Protein AF-0000000087523537 (afdb_homodimer)

Sequence (308 aa):
MRNILFALVVVATSAMPNTSQACDWTTGAREQHVFLSWDGKAVTDWVVASDSIKAVTLPNGFALGVKIEEPEPEKYVELSNKLQHVPETVKISLFDLSNGKPRPLTHTYGGTNSLQGYGAQGGADRVDELGTPGVLLTLLKPVCSQQGAVASARMRNILFALVVVATSAMPNTSQACDWTTGAREQHVFLSWDGKAVTDWVVASDSIKAVTLPNGFALGVKIEEPEPEKYVELSNKLQHVPETVKISLFDLSNGKPRPLTHTYGGTNSLQGYGAQGGADRVDELGTPGVLLTLLKPVCSQQGAVASAR

Structure (mmCIF, N/CA/C/O backbone):
data_AF-0000000087523537-model_v1
#
loop_
_entity.id
_entity.type
_entity.pdbx_description
1 polymer 'Uncharacterized protein'
#
loop_
_atom_site.group_PDB
_atom_site.id
_atom_site.type_symbol
_atom_site.label_atom_id
_atom_site.label_alt_id
_atom_site.label_comp_id
_atom_site.label_asym_id
_atom_site.label_entity_id
_atom_site.label_seq_id
_atom_site.pdbx_PDB_ins_code
_atom_site.Cartn_x
_atom_site.Cartn_y
_atom_site.Cartn_z
_atom_site.occupancy
_atom_site.B_iso_or_equiv
_atom_site.auth_seq_id
_atom_site.auth_comp_id
_atom_site.auth_asym_id
_atom_site.auth_atom_id
_atom_site.pdbx_PDB_model_num
ATOM 1 N N . MET A 1 1 ? -16.047 -9.781 58.125 1 28.03 1 MET A N 1
ATOM 2 C CA . MET A 1 1 ? -15.117 -10.242 57.094 1 28.03 1 MET A CA 1
ATOM 3 C C . MET A 1 1 ? -15.625 -9.883 55.719 1 28.03 1 MET A C 1
ATOM 5 O O . MET A 1 1 ? -16.594 -10.477 55.219 1 28.03 1 MET A O 1
ATOM 9 N N . ARG A 1 2 ? -15.633 -8.555 55.406 1 35.84 2 ARG A N 1
ATOM 10 C CA . ARG A 1 2 ? -16.094 -7.914 54.156 1 35.84 2 ARG A CA 1
ATOM 11 C C . ARG A 1 2 ? -15.312 -8.43 52.969 1 35.84 2 ARG A C 1
ATOM 13 O O . ARG A 1 2 ? -14.086 -8.352 52.906 1 35.84 2 ARG A O 1
ATOM 20 N N . ASN A 1 3 ? -15.867 -9.445 52.281 1 30.36 3 ASN A N 1
ATOM 21 C CA . ASN A 1 3 ? -15.375 -10.008 51.031 1 30.36 3 ASN A CA 1
ATOM 22 C C . ASN A 1 3 ? -15.195 -8.938 49.969 1 30.36 3 ASN A C 1
ATOM 24 O O . ASN A 1 3 ? -16.156 -8.281 49.562 1 30.36 3 ASN A O 1
ATOM 28 N N . ILE A 1 4 ? -14.086 -8.25 50.031 1 28.62 4 ILE A N 1
ATOM 29 C CA . ILE A 1 4 ? -13.703 -7.316 48.969 1 28.62 4 ILE A CA 1
ATOM 30 C C . ILE A 1 4 ? -13.531 -8.07 47.656 1 28.62 4 ILE A C 1
ATOM 32 O O . ILE A 1 4 ? -12.695 -8.977 47.562 1 28.62 4 ILE A O 1
ATOM 36 N N . LEU A 1 5 ? -14.625 -8.219 46.906 1 29.06 5 LEU A N 1
ATOM 37 C CA . LEU A 1 5 ? -14.617 -8.688 45.531 1 29.06 5 LEU A CA 1
ATOM 38 C C . LEU A 1 5 ? -13.664 -7.863 44.688 1 29.06 5 LEU A C 1
ATOM 40 O O . LEU A 1 5 ? -13.82 -6.648 44.562 1 29.06 5 LEU A O 1
ATOM 44 N N . PHE A 1 6 ? -12.406 -8.344 44.562 1 27.41 6 PHE A N 1
ATOM 45 C CA . PHE A 1 6 ? -11.438 -7.801 43.625 1 27.41 6 PHE A CA 1
ATOM 46 C C . PHE A 1 6 ? -11.898 -7.996 42.188 1 27.41 6 PHE A C 1
ATOM 48 O O . PHE A 1 6 ? -12.141 -9.125 41.75 1 27.41 6 PHE A O 1
ATOM 55 N N . ALA A 1 7 ? -12.711 -7.074 41.656 1 24.95 7 ALA A N 1
ATOM 56 C CA . ALA A 1 7 ? -13 -7.023 40.25 1 24.95 7 ALA A CA 1
ATOM 57 C C . ALA A 1 7 ? -11.711 -6.918 39.438 1 24.95 7 ALA A C 1
ATOM 59 O O . ALA A 1 7 ? -10.953 -5.957 39.562 1 24.95 7 ALA A O 1
ATOM 60 N N . LEU A 1 8 ? -11.156 -8.102 39.062 1 28.41 8 LEU A N 1
ATOM 61 C CA . LEU A 1 8 ? -10.078 -8.203 38.062 1 28.41 8 LEU A CA 1
ATOM 62 C C . LEU A 1 8 ? -10.477 -7.531 36.75 1 28.41 8 LEU A C 1
ATOM 64 O O . LEU A 1 8 ? -11.391 -7.992 36.062 1 28.41 8 LEU A O 1
ATOM 68 N N . VAL A 1 9 ? -10.398 -6.242 36.719 1 25.61 9 VAL A N 1
ATOM 69 C CA . VAL A 1 9 ? -10.492 -5.539 35.438 1 25.61 9 VAL A CA 1
ATOM 70 C C . VAL A 1 9 ? -9.461 -6.105 34.469 1 25.61 9 VAL A C 1
ATOM 72 O O . VAL A 1 9 ? -8.258 -6.02 34.688 1 25.61 9 VAL A O 1
ATOM 75 N N . VAL A 1 10 ? -9.828 -7.215 33.75 1 26.5 10 VAL A N 1
ATOM 76 C CA . VAL A 1 10 ? -9.078 -7.711 32.625 1 26.5 10 VAL A CA 1
ATOM 77 C C . VAL A 1 10 ? -8.883 -6.582 31.594 1 26.5 10 VAL A C 1
ATOM 79 O O . VAL A 1 10 ? -9.852 -6.031 31.078 1 26.5 10 VAL A O 1
ATOM 82 N N . VAL A 1 11 ? -7.859 -5.758 31.766 1 26.84 11 VAL A N 1
ATOM 83 C CA . VAL A 1 11 ? -7.348 -4.852 30.75 1 26.84 11 VAL A CA 1
ATOM 84 C C . VAL A 1 11 ? -7.137 -5.613 29.438 1 26.84 11 VAL A C 1
ATOM 86 O O . VAL A 1 11 ? -6.293 -6.508 29.375 1 26.84 11 VAL A O 1
ATOM 89 N N . ALA A 1 12 ? -8.266 -5.867 28.703 1 24.92 12 ALA A N 1
ATOM 90 C CA . ALA A 1 12 ? -8.164 -6.312 27.312 1 24.92 12 ALA A CA 1
ATOM 91 C C . ALA A 1 12 ? -7.105 -5.52 26.562 1 24.92 12 ALA A C 1
ATOM 93 O O . ALA A 1 12 ? -7.227 -4.301 26.406 1 24.92 12 ALA A O 1
ATOM 94 N N . THR A 1 13 ? -5.836 -5.844 26.641 1 27.88 13 THR A N 1
ATOM 95 C CA . THR A 1 13 ? -4.77 -5.43 25.734 1 27.88 13 THR A CA 1
ATOM 96 C C . THR A 1 13 ? -5.23 -5.523 24.281 1 27.88 13 THR A C 1
ATOM 98 O O . THR A 1 13 ? -5.426 -6.621 23.75 1 27.88 13 THR A O 1
ATOM 101 N N . SER A 1 14 ? -6.281 -4.797 23.891 1 26.53 14 SER A N 1
ATOM 102 C CA . SER A 1 14 ? -6.539 -4.703 22.453 1 26.53 14 SER A CA 1
ATOM 103 C C . SER A 1 14 ? -5.234 -4.664 21.672 1 26.53 14 SER A C 1
ATOM 105 O O . SER A 1 14 ? -4.391 -3.799 21.891 1 26.53 14 SER A O 1
ATOM 107 N N . ALA A 1 15 ? -4.758 -5.816 21.297 1 26.23 15 ALA A N 1
ATOM 108 C CA . ALA A 1 15 ? -3.727 -5.992 20.281 1 26.23 15 ALA A CA 1
ATOM 109 C C . ALA A 1 15 ? -3.85 -4.938 19.172 1 26.23 15 ALA A C 1
ATOM 111 O O . ALA A 1 15 ? -4.84 -4.906 18.453 1 26.23 15 ALA A O 1
ATOM 112 N N . MET A 1 16 ? -3.578 -3.703 19.484 1 28.77 16 MET A N 1
ATOM 113 C CA . MET A 1 16 ? -3.344 -2.773 18.391 1 28.77 16 MET A CA 1
ATOM 114 C C . MET A 1 16 ? -2.801 -3.506 17.172 1 28.77 16 MET A C 1
ATOM 116 O O . MET A 1 16 ? -1.914 -4.352 17.281 1 28.77 16 MET A O 1
ATOM 120 N N . PRO A 1 17 ? -3.621 -3.783 16.203 1 31.8 17 PRO A N 1
ATOM 121 C CA . PRO A 1 17 ? -2.959 -4.348 15.016 1 31.8 17 PRO A CA 1
ATOM 122 C C . PRO A 1 17 ? -1.519 -3.865 14.859 1 31.8 17 PRO A C 1
ATOM 124 O O . PRO A 1 17 ? -1.189 -2.752 15.273 1 31.8 17 PRO A O 1
ATOM 127 N N . ASN A 1 18 ? -0.561 -4.703 15.023 1 31.22 18 ASN A N 1
ATOM 128 C CA . ASN A 1 18 ? 0.84 -4.48 14.68 1 31.22 18 ASN A CA 1
ATOM 129 C C . ASN A 1 18 ? 0.986 -3.467 13.555 1 31.22 18 ASN A C 1
ATOM 131 O O . ASN A 1 18 ? 0.48 -3.682 12.445 1 31.22 18 ASN A O 1
ATOM 135 N N . THR A 1 19 ? 1.112 -2.178 13.781 1 33.66 19 THR A N 1
ATOM 136 C CA . THR A 1 19 ? 1.57 -0.992 13.07 1 33.66 19 THR A CA 1
ATOM 137 C C . THR A 1 19 ? 2.395 -1.383 11.844 1 33.66 19 THR A C 1
ATOM 139 O O . THR A 1 19 ? 2.867 -2.518 11.742 1 33.66 19 THR A O 1
ATOM 142 N N . SER A 1 20 ? 2.768 -0.348 11.008 1 38.22 20 SER A N 1
ATOM 143 C CA . SER A 1 20 ? 3.506 -0.007 9.797 1 38.22 20 SER A CA 1
ATOM 144 C C . SER A 1 20 ? 4.867 -0.693 9.766 1 38.22 20 SER A C 1
ATOM 146 O O . SER A 1 20 ? 5.707 -0.453 10.641 1 38.22 20 SER A O 1
ATOM 148 N N . GLN A 1 21 ? 4.801 -2.025 9.469 1 46 21 GLN A N 1
ATOM 149 C CA . GLN A 1 21 ? 5.879 -3.008 9.445 1 46 21 GLN A CA 1
ATOM 150 C C . GLN A 1 21 ? 7.09 -2.477 8.688 1 46 21 GLN A C 1
ATOM 152 O O . GLN A 1 21 ? 7.012 -2.225 7.484 1 46 21 GLN A O 1
ATOM 157 N N . ALA A 1 22 ? 7.895 -1.637 9.383 1 52.41 22 ALA A N 1
ATOM 158 C CA . ALA A 1 22 ? 9.273 -1.257 9.086 1 52.41 22 ALA A CA 1
ATOM 159 C C . ALA A 1 22 ? 10.133 -2.486 8.812 1 52.41 22 ALA A C 1
ATOM 161 O O . ALA A 1 22 ? 9.703 -3.617 9.055 1 52.41 22 ALA A O 1
ATOM 162 N N . CYS A 1 23 ? 11.109 -2.398 8.016 1 69.5 23 CYS A N 1
ATOM 163 C CA . CYS A 1 23 ? 12.195 -3.373 7.949 1 69.5 23 CYS A CA 1
ATOM 164 C C . CYS A 1 23 ? 12.531 -3.912 9.328 1 69.5 23 CYS A C 1
ATOM 166 O O . CYS A 1 23 ? 12.094 -3.361 10.344 1 69.5 23 CYS A O 1
ATOM 168 N N . ASP A 1 24 ? 13.039 -5.121 9.336 1 74 24 ASP A N 1
ATOM 169 C CA . ASP A 1 24 ? 13.508 -5.641 10.617 1 74 24 ASP A CA 1
ATOM 170 C C . ASP A 1 24 ? 14.477 -4.668 11.281 1 74 24 ASP A C 1
ATOM 172 O O . ASP A 1 24 ? 15.562 -4.41 10.758 1 74 24 ASP A O 1
ATOM 176 N N . TRP A 1 25 ? 14.062 -4.207 12.383 1 73.75 25 TRP A N 1
ATOM 177 C CA . TRP A 1 25 ? 14.805 -3.133 13.031 1 73.75 25 TRP A CA 1
ATOM 178 C C . TRP A 1 25 ? 16.109 -3.646 13.609 1 73.75 25 TRP A C 1
ATOM 180 O O . TRP A 1 25 ? 17.016 -2.859 13.93 1 73.75 25 TRP A O 1
ATOM 190 N N . THR A 1 26 ? 16.219 -4.961 13.852 1 77.88 26 THR A N 1
ATOM 191 C CA . THR A 1 26 ? 17.406 -5.559 14.445 1 77.88 26 THR A CA 1
ATOM 192 C C . THR A 1 26 ? 18.406 -5.957 13.359 1 77.88 26 THR A C 1
ATOM 194 O O . THR A 1 26 ? 19.609 -5.711 13.5 1 77.88 26 THR A O 1
ATOM 197 N N . THR A 1 27 ? 17.953 -6.488 12.242 1 78.88 27 THR A N 1
ATOM 198 C CA . THR A 1 27 ? 18.875 -7.051 11.258 1 78.88 27 THR A CA 1
ATOM 199 C C . THR A 1 27 ? 18.969 -6.141 10.039 1 78.88 27 THR A C 1
ATOM 201 O O . THR A 1 27 ? 19.922 -6.246 9.25 1 78.88 27 THR A O 1
ATOM 204 N N . GLY A 1 28 ? 17.984 -5.32 9.867 1 78.25 28 GLY A N 1
ATOM 205 C CA . GLY A 1 28 ? 17.938 -4.477 8.688 1 78.25 28 GLY A CA 1
ATOM 206 C C . GLY A 1 28 ? 17.359 -5.184 7.469 1 78.25 28 GLY A C 1
ATOM 207 O O . GLY A 1 28 ? 17.234 -4.586 6.398 1 78.25 28 GLY A O 1
ATOM 208 N N . ALA A 1 29 ? 17.031 -6.469 7.684 1 81.94 29 ALA A N 1
ATOM 209 C CA . ALA A 1 29 ? 16.516 -7.234 6.555 1 81.94 29 ALA A CA 1
ATOM 210 C C . ALA A 1 29 ? 15.18 -6.664 6.078 1 81.94 29 ALA A C 1
ATOM 212 O O . ALA A 1 29 ? 14.344 -6.273 6.895 1 81.94 29 ALA A O 1
ATOM 213 N N . ARG A 1 30 ? 15.148 -6.562 4.727 1 86.69 30 ARG A N 1
ATOM 214 C CA . ARG A 1 30 ? 13.883 -6.121 4.145 1 86.69 30 ARG A CA 1
ATOM 215 C C . ARG A 1 30 ? 12.961 -7.305 3.887 1 86.69 30 ARG A C 1
ATOM 217 O O . ARG A 1 30 ? 13.328 -8.25 3.195 1 86.69 30 ARG A O 1
ATOM 224 N N . GLU A 1 31 ? 11.773 -7.27 4.5 1 86.88 31 GLU A N 1
ATOM 225 C CA . GLU A 1 31 ? 10.812 -8.352 4.328 1 86.88 31 GLU A CA 1
ATOM 226 C C . GLU A 1 31 ? 9.594 -7.879 3.529 1 86.88 31 GLU A C 1
ATOM 228 O O . GLU A 1 31 ? 9.156 -6.738 3.68 1 86.88 31 GLU A O 1
ATOM 233 N N . GLN A 1 32 ? 9.125 -8.852 2.748 1 92.06 32 GLN A N 1
ATOM 234 C CA . GLN A 1 32 ? 7.926 -8.547 1.974 1 92.06 32 GLN A CA 1
ATOM 235 C C . GLN A 1 32 ? 6.664 -8.758 2.805 1 92.06 32 GLN A C 1
ATOM 237 O O . GLN A 1 32 ? 6.371 -9.883 3.221 1 92.06 32 GLN A O 1
ATOM 242 N N . HIS A 1 33 ? 5.941 -7.723 3.033 1 94 33 HIS A N 1
ATOM 243 C CA . HIS A 1 33 ? 4.656 -7.801 3.715 1 94 33 HIS A CA 1
ATOM 244 C C . HIS A 1 33 ? 3.502 -7.668 2.729 1 94 33 HIS A C 1
ATOM 246 O O . HIS A 1 33 ? 3.541 -6.82 1.832 1 94 33 HIS A O 1
ATOM 252 N N . VAL A 1 34 ? 2.518 -8.523 2.926 1 96.38 34 VAL A N 1
ATOM 253 C CA . VAL A 1 34 ? 1.355 -8.5 2.043 1 96.38 34 VAL A CA 1
ATOM 254 C C . VAL A 1 34 ? 0.086 -8.297 2.867 1 96.38 34 VAL A C 1
ATOM 256 O O . VAL A 1 34 ? -0.125 -8.984 3.873 1 96.38 34 VAL A O 1
ATOM 259 N N . PHE A 1 35 ? -0.708 -7.316 2.477 1 96.19 35 PHE A N 1
ATOM 260 C CA . PHE A 1 35 ? -2.041 -7.102 3.029 1 96.19 35 PHE A CA 1
ATOM 261 C C . PHE A 1 35 ? -3.113 -7.414 1.993 1 96.19 35 PHE A C 1
ATOM 263 O O . PHE A 1 35 ? -3.082 -6.887 0.88 1 96.19 35 PHE A O 1
ATOM 270 N N . LEU A 1 36 ? -3.982 -8.305 2.332 1 97.75 36 LEU A N 1
ATOM 271 C CA . LEU A 1 36 ? -5.078 -8.656 1.436 1 97.75 36 LEU A CA 1
ATOM 272 C C . LEU A 1 36 ? -6.398 -8.078 1.937 1 97.75 36 LEU A C 1
ATOM 274 O O . LEU A 1 36 ? -6.758 -8.258 3.102 1 97.75 36 LEU A O 1
ATOM 278 N N . SER A 1 37 ? -7.066 -7.387 1.005 1 96.38 37 SER A N 1
ATOM 279 C CA . SER A 1 37 ? -8.383 -6.84 1.33 1 96.38 37 SER A CA 1
ATOM 280 C C . SER A 1 37 ? -9.43 -7.285 0.319 1 96.38 37 SER A C 1
ATOM 282 O O . SER A 1 37 ? -9.094 -7.672 -0.803 1 96.38 37 SER A O 1
ATOM 284 N N . TRP A 1 38 ? -10.609 -7.316 0.729 1 94 38 TRP A N 1
ATOM 285 C CA . TRP A 1 38 ? -11.805 -7.617 -0.056 1 94 38 TRP A CA 1
ATOM 286 C C . TRP A 1 38 ? -12.867 -6.543 0.147 1 94 38 TRP A C 1
ATOM 288 O O . TRP A 1 38 ? -13.328 -6.324 1.27 1 94 38 TRP A O 1
ATOM 298 N N . ASP A 1 39 ? -13.219 -5.902 -0.93 1 89.69 39 ASP A N 1
ATOM 299 C CA . ASP A 1 39 ? -14.203 -4.828 -0.883 1 89.69 39 ASP A CA 1
ATOM 300 C C . ASP A 1 39 ? -13.797 -3.756 0.127 1 89.69 39 ASP A C 1
ATOM 302 O O . ASP A 1 39 ? -14.617 -3.324 0.942 1 89.69 39 ASP A O 1
ATOM 306 N N . GLY A 1 40 ? -12.516 -3.502 0.063 1 87.06 40 GLY A N 1
ATOM 307 C CA . GLY A 1 40 ? -12 -2.414 0.88 1 87.06 40 GLY A CA 1
ATOM 308 C C . GLY A 1 40 ? -11.781 -2.809 2.328 1 87.06 40 GLY A C 1
ATOM 309 O O . GLY A 1 40 ? -11.273 -2.014 3.123 1 87.06 40 GLY A O 1
ATOM 310 N N . LYS A 1 41 ? -12.141 -3.941 2.709 1 90.62 41 LYS A N 1
ATOM 311 C CA . LYS A 1 41 ? -11.961 -4.402 4.082 1 90.62 41 LYS A CA 1
ATOM 312 C C . LYS A 1 41 ? -10.797 -5.379 4.191 1 90.62 41 LYS A C 1
ATOM 314 O O . LYS A 1 41 ? -10.617 -6.238 3.326 1 90.62 41 LYS A O 1
ATOM 319 N N . ALA A 1 42 ? -10.102 -5.23 5.273 1 92.94 42 ALA A N 1
ATOM 320 C CA . ALA A 1 42 ? -8.953 -6.109 5.504 1 92.94 42 ALA A CA 1
ATOM 321 C C . ALA A 1 42 ? -9.406 -7.547 5.73 1 92.94 42 ALA A C 1
ATOM 323 O O . ALA A 1 42 ? -10.336 -7.797 6.496 1 92.94 42 ALA A O 1
ATOM 324 N N . VAL A 1 43 ? -8.719 -8.445 5.086 1 96.75 43 VAL A N 1
ATOM 325 C CA . VAL A 1 43 ? -8.992 -9.867 5.266 1 96.75 43 VAL A CA 1
ATOM 326 C C . VAL A 1 43 ? -7.871 -10.508 6.078 1 96.75 43 VAL A C 1
ATOM 328 O O . VAL A 1 43 ? -8.133 -11.164 7.09 1 96.75 43 VAL A O 1
ATOM 331 N N . THR A 1 44 ? -6.648 -10.359 5.664 1 96.94 44 THR A N 1
ATOM 332 C CA . THR A 1 44 ? -5.488 -10.906 6.359 1 96.94 44 THR A CA 1
ATOM 333 C C . THR A 1 44 ? -4.211 -10.211 5.898 1 96.94 44 THR A C 1
ATOM 335 O O . THR A 1 44 ? -4.238 -9.391 4.973 1 96.94 44 THR A O 1
ATOM 338 N N . ASP A 1 45 ? -3.168 -10.391 6.574 1 95.31 45 ASP A N 1
ATOM 339 C CA . ASP A 1 45 ? -1.833 -9.969 6.164 1 95.31 45 ASP A CA 1
ATOM 340 C C . ASP A 1 45 ? -0.778 -10.992 6.582 1 95.31 45 ASP A C 1
ATOM 342 O O . ASP A 1 45 ? -1.024 -11.82 7.457 1 95.31 45 ASP A O 1
ATOM 346 N N . TRP A 1 46 ? 0.337 -10.977 5.906 1 93.69 46 TRP A N 1
ATOM 347 C CA . TRP A 1 46 ? 1.421 -11.883 6.258 1 93.69 46 TRP A CA 1
ATOM 348 C C . TRP A 1 46 ? 2.756 -11.375 5.719 1 93.69 46 TRP A C 1
ATOM 350 O O . TRP A 1 46 ? 2.789 -10.531 4.82 1 93.69 46 TRP A O 1
ATOM 360 N N . VAL A 1 47 ? 3.799 -11.805 6.363 1 92.19 47 VAL A N 1
ATOM 361 C CA . VAL A 1 47 ? 5.148 -11.641 5.84 1 92.19 47 VAL A CA 1
ATOM 362 C C . VAL A 1 47 ? 5.531 -12.852 4.996 1 92.19 47 VAL A C 1
ATOM 364 O O . VAL A 1 47 ? 5.387 -14 5.441 1 92.19 47 VAL A O 1
ATOM 367 N N . VAL A 1 48 ? 5.953 -12.547 3.811 1 93.19 48 VAL A N 1
ATOM 368 C CA . VAL A 1 48 ? 6.332 -13.633 2.914 1 93.19 48 VAL A CA 1
ATOM 369 C C . VAL A 1 48 ? 7.613 -14.297 3.414 1 93.19 48 VAL A C 1
ATOM 371 O O . VAL A 1 48 ? 8.688 -13.688 3.391 1 93.19 48 VAL A O 1
ATOM 374 N N . ALA A 1 49 ? 7.496 -15.445 3.869 1 83.12 49 ALA A N 1
ATOM 375 C CA . ALA A 1 49 ? 8.641 -16.141 4.465 1 83.12 49 ALA A CA 1
ATOM 376 C C . ALA A 1 49 ? 9.195 -17.188 3.514 1 83.12 49 ALA A C 1
ATOM 378 O O . ALA A 1 49 ? 10.352 -17.594 3.645 1 83.12 49 ALA A O 1
ATOM 379 N N . SER A 1 50 ? 8.484 -17.672 2.695 1 81.56 50 SER A N 1
ATOM 380 C CA . SER A 1 50 ? 8.859 -18.719 1.76 1 81.56 50 SER A CA 1
ATOM 381 C C . SER A 1 50 ? 8.07 -18.609 0.458 1 81.56 50 SER A C 1
ATOM 383 O O . SER A 1 50 ? 7.258 -17.703 0.297 1 81.56 50 SER A O 1
ATOM 385 N N . ASP A 1 51 ? 8.453 -19.453 -0.399 1 85.44 51 ASP A N 1
ATOM 386 C CA . ASP A 1 51 ? 7.734 -19.516 -1.67 1 85.44 51 ASP A CA 1
ATOM 387 C C . ASP A 1 51 ? 6.496 -20.406 -1.562 1 85.44 51 ASP A C 1
ATOM 389 O O . ASP A 1 51 ? 6.027 -20.953 -2.562 1 85.44 51 ASP A O 1
ATOM 393 N N . SER A 1 52 ? 5.98 -20.531 -0.345 1 91.06 52 SER A N 1
ATOM 394 C CA . SER A 1 52 ? 4.789 -21.359 -0.169 1 91.06 52 SER A CA 1
ATOM 395 C C . SER A 1 52 ? 3.518 -20.562 -0.444 1 91.06 52 SER A C 1
ATOM 397 O O . SER A 1 52 ? 3.523 -19.328 -0.372 1 91.06 52 SER A O 1
ATOM 399 N N . ILE A 1 53 ? 2.506 -21.328 -0.755 1 96.06 53 ILE A N 1
ATOM 400 C CA . ILE A 1 53 ? 1.206 -20.734 -1.033 1 96.06 53 ILE A CA 1
ATOM 401 C C . ILE A 1 53 ? 0.53 -20.328 0.277 1 96.06 53 ILE A C 1
ATOM 403 O O . ILE A 1 53 ? 0.386 -21.156 1.184 1 96.06 53 ILE A O 1
ATOM 407 N N . LYS A 1 54 ? 0.18 -19.078 0.44 1 97.62 54 LYS A N 1
ATOM 408 C CA . LYS A 1 54 ? -0.679 -18.609 1.524 1 97.62 54 LYS A CA 1
ATOM 409 C C . LYS A 1 54 ? -2.148 -18.906 1.225 1 97.62 54 LYS A C 1
ATOM 411 O O . LYS A 1 54 ? -2.695 -18.391 0.241 1 97.62 54 LYS A O 1
ATOM 416 N N . ALA A 1 55 ? -2.742 -19.688 2.014 1 97.25 55 ALA A N 1
ATOM 417 C CA . ALA A 1 55 ? -4.164 -19.969 1.86 1 97.25 55 ALA A CA 1
ATOM 418 C C . ALA A 1 55 ? -5.02 -18.938 2.59 1 97.25 55 ALA A C 1
ATOM 420 O O . ALA A 1 55 ? -4.766 -18.625 3.758 1 97.25 55 ALA A O 1
ATOM 421 N N . VAL A 1 56 ? -6.004 -18.422 1.854 1 97.31 56 VAL A N 1
ATOM 422 C CA . VAL A 1 56 ? -6.922 -17.438 2.424 1 97.31 56 VAL A CA 1
ATOM 423 C C . VAL A 1 56 ? -8.359 -17.797 2.045 1 97.31 56 VAL A C 1
ATOM 425 O O . VAL A 1 56 ? -8.648 -18.078 0.88 1 97.31 56 VAL A O 1
ATOM 428 N N . THR A 1 57 ? -9.219 -17.797 2.971 1 96.69 57 THR A N 1
ATOM 429 C CA . THR A 1 57 ? -10.641 -17.891 2.66 1 96.69 57 THR A CA 1
ATOM 430 C C . THR A 1 57 ? -11.273 -16.5 2.588 1 96.69 57 THR A C 1
ATOM 432 O O . THR A 1 57 ? -11.266 -15.758 3.568 1 96.69 57 THR A O 1
ATOM 435 N N . LEU A 1 58 ? -11.797 -16.219 1.505 1 96.5 58 LEU A N 1
ATOM 436 C CA . LEU A 1 58 ? -12.414 -14.906 1.31 1 96.5 58 LEU A CA 1
ATOM 437 C C . LEU A 1 58 ? -13.797 -14.867 1.945 1 96.5 58 LEU A C 1
ATOM 439 O O . LEU A 1 58 ? -14.367 -15.906 2.285 1 96.5 58 LEU A O 1
ATOM 443 N N . PRO A 1 59 ? -14.289 -13.625 2.148 1 93.69 59 PRO A N 1
ATOM 444 C CA . PRO A 1 59 ? -15.602 -13.492 2.793 1 93.69 59 PRO A CA 1
ATOM 445 C C . PRO A 1 59 ? -16.719 -14.195 2.018 1 93.69 59 PRO A C 1
ATOM 447 O O . PRO A 1 59 ? -17.734 -14.57 2.6 1 93.69 59 PRO A O 1
ATOM 450 N N . ASN A 1 60 ? -16.578 -14.43 0.695 1 91.5 60 ASN A N 1
ATOM 451 C CA . ASN A 1 60 ? -17.594 -15.117 -0.097 1 91.5 60 ASN A CA 1
ATOM 452 C C . ASN A 1 60 ? -17.391 -16.625 -0.065 1 91.5 60 ASN A C 1
ATOM 454 O O . ASN A 1 60 ? -18.078 -17.359 -0.786 1 91.5 60 ASN A O 1
ATOM 458 N N . GLY A 1 61 ? -16.438 -17.094 0.707 1 93.44 61 GLY A N 1
ATOM 459 C CA . GLY A 1 61 ? -16.188 -18.516 0.891 1 93.44 61 GLY A CA 1
ATOM 460 C C . GLY A 1 61 ? -15.164 -19.062 -0.071 1 93.44 61 GLY A C 1
ATOM 461 O O . GLY A 1 61 ? -14.75 -20.219 0.052 1 93.44 61 GLY A O 1
ATOM 462 N N . PHE A 1 62 ? -14.758 -18.281 -0.988 1 95.75 62 PHE A N 1
ATOM 463 C CA . PHE A 1 62 ? -13.773 -18.734 -1.965 1 95.75 62 PHE A CA 1
ATOM 464 C C . PHE A 1 62 ? -12.422 -18.969 -1.3 1 95.75 62 PHE A C 1
ATOM 466 O O . PHE A 1 62 ? -11.93 -18.125 -0.554 1 95.75 62 PHE A O 1
ATOM 473 N N . ALA A 1 63 ? -11.844 -20.141 -1.545 1 97.5 63 ALA A N 1
ATOM 474 C CA . ALA A 1 63 ? -10.531 -20.484 -1.014 1 97.5 63 ALA A CA 1
ATOM 475 C C . ALA A 1 63 ? -9.422 -20.062 -1.968 1 97.5 63 ALA A C 1
ATOM 477 O O . ALA A 1 63 ? -9.148 -20.734 -2.963 1 97.5 63 ALA A O 1
ATOM 478 N N . LEU A 1 64 ? -8.734 -19.078 -1.618 1 97.88 64 LEU A N 1
ATOM 479 C CA . LEU A 1 64 ? -7.727 -18.453 -2.471 1 97.88 64 LEU A CA 1
ATOM 480 C C . LEU A 1 64 ? -6.32 -18.812 -1.995 1 97.88 64 LEU A C 1
ATOM 482 O O . LEU A 1 64 ? -6.047 -18.797 -0.794 1 97.88 64 LEU A O 1
ATOM 486 N N . GLY A 1 65 ? -5.531 -19.156 -2.963 1 98.25 65 GLY A N 1
ATOM 487 C CA . GLY A 1 65 ? -4.102 -19.25 -2.703 1 98.25 65 GLY A CA 1
ATOM 488 C C . GLY A 1 65 ? -3.312 -18.125 -3.336 1 98.25 65 GLY A C 1
ATOM 489 O O . GLY A 1 65 ? -3.564 -17.75 -4.48 1 98.25 65 GLY A O 1
ATOM 490 N N . VAL A 1 66 ? -2.408 -17.562 -2.605 1 98.31 66 VAL A N 1
ATOM 491 C CA . VAL A 1 66 ? -1.541 -16.5 -3.111 1 98.31 66 VAL A CA 1
ATOM 492 C C . VAL A 1 66 ? -0.079 -16.906 -2.92 1 98.31 66 VAL A C 1
ATOM 494 O O . VAL A 1 66 ? 0.332 -17.266 -1.815 1 98.31 66 VAL A O 1
ATOM 497 N N . LYS A 1 67 ? 0.639 -16.844 -3.934 1 98.12 67 LYS A N 1
ATOM 498 C CA . LYS A 1 67 ? 2.072 -17.109 -3.867 1 98.12 67 LYS A CA 1
ATOM 499 C C . LYS A 1 67 ? 2.877 -15.914 -4.359 1 98.12 67 LYS A C 1
ATOM 501 O O . LYS A 1 67 ? 2.615 -15.383 -5.441 1 98.12 67 LYS A O 1
ATOM 506 N N . ILE A 1 68 ? 3.758 -15.453 -3.539 1 96.81 68 ILE A N 1
ATOM 507 C CA . ILE A 1 68 ? 4.668 -14.367 -3.873 1 96.81 68 ILE A CA 1
ATOM 508 C C . ILE A 1 68 ? 6.102 -14.891 -3.949 1 96.81 68 ILE A C 1
ATOM 510 O O . ILE A 1 68 ? 6.598 -15.492 -2.99 1 96.81 68 ILE A O 1
ATOM 514 N N . GLU A 1 69 ? 6.766 -14.664 -5.09 1 95.44 69 GLU A N 1
ATOM 515 C CA . GLU A 1 69 ? 8.117 -15.18 -5.281 1 95.44 69 GLU A CA 1
ATOM 516 C C . GLU A 1 69 ? 8.984 -14.195 -6.051 1 95.44 69 GLU A C 1
ATOM 518 O O . GLU A 1 69 ? 8.469 -13.266 -6.676 1 95.44 69 GLU A O 1
ATOM 523 N N . GLU A 1 70 ? 10.234 -14.438 -5.914 1 91.38 70 GLU A N 1
ATOM 524 C CA . GLU A 1 70 ? 11.141 -13.727 -6.812 1 91.38 70 GLU A CA 1
ATOM 525 C C . GLU A 1 70 ? 10.914 -14.133 -8.266 1 91.38 70 GLU A C 1
ATOM 527 O O . GLU A 1 70 ? 10.734 -15.312 -8.562 1 91.38 70 GLU A O 1
ATOM 532 N N . PRO A 1 71 ? 10.93 -13.148 -9.141 1 92.12 71 PRO A N 1
ATOM 533 C CA . PRO A 1 71 ? 10.773 -13.516 -10.547 1 92.12 71 PRO A CA 1
ATOM 534 C C . PRO A 1 71 ? 11.906 -14.406 -11.062 1 92.12 71 PRO A C 1
ATOM 536 O O . PRO A 1 71 ? 13.016 -14.359 -10.523 1 92.12 71 PRO A O 1
ATOM 539 N N . GLU A 1 72 ? 11.609 -15.18 -12.055 1 92.38 72 GLU A N 1
ATOM 540 C CA . GLU A 1 72 ? 12.664 -15.93 -12.742 1 92.38 72 GLU A CA 1
ATOM 541 C C . GLU A 1 72 ? 13.703 -14.984 -13.344 1 92.38 72 GLU A C 1
ATOM 543 O O . GLU A 1 72 ? 13.375 -13.867 -13.742 1 92.38 72 GLU A O 1
ATOM 548 N N . PRO A 1 73 ? 14.891 -15.477 -13.438 1 89.25 73 PRO A N 1
ATOM 549 C CA . PRO A 1 73 ? 15.961 -14.633 -13.969 1 89.25 73 PRO A CA 1
ATOM 550 C C . PRO A 1 73 ? 15.633 -14.055 -15.344 1 89.25 73 PRO A C 1
ATOM 552 O O . PRO A 1 73 ? 16 -12.922 -15.648 1 89.25 73 PRO A O 1
ATOM 555 N N . GLU A 1 74 ? 14.961 -14.828 -16.172 1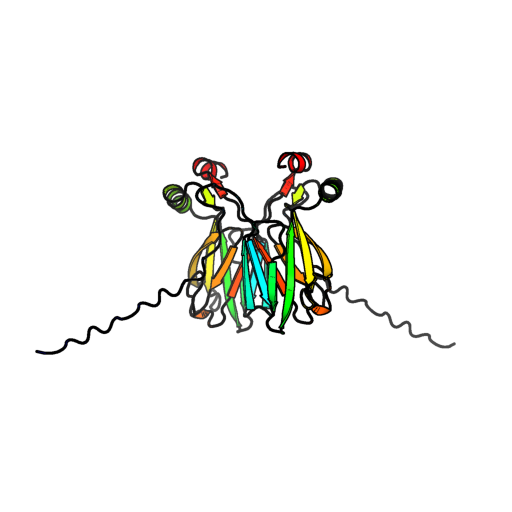 91.56 74 GLU A N 1
ATOM 556 C CA . GLU A 1 74 ? 14.609 -14.383 -17.516 1 91.56 74 GLU A CA 1
ATOM 557 C C . GLU A 1 74 ? 13.773 -13.109 -17.469 1 91.56 74 GLU A C 1
ATOM 559 O O . GLU A 1 74 ? 13.898 -12.25 -18.359 1 91.56 74 GLU A O 1
ATOM 564 N N . LYS A 1 75 ? 12.977 -12.961 -16.5 1 90.75 75 LYS A N 1
ATOM 565 C CA . LYS A 1 75 ? 12.133 -11.773 -16.375 1 90.75 75 LYS A CA 1
ATOM 566 C C . LYS A 1 75 ? 12.969 -10.531 -16.062 1 90.75 75 LYS A C 1
ATOM 568 O O . LYS A 1 75 ? 12.688 -9.445 -16.578 1 90.75 75 LYS A O 1
ATOM 573 N N . TYR A 1 76 ? 13.961 -10.719 -15.289 1 83.81 76 TYR A N 1
ATOM 574 C CA . TYR A 1 76 ? 14.828 -9.586 -14.984 1 83.81 76 TYR A CA 1
ATOM 575 C C . TYR A 1 76 ? 15.586 -9.133 -16.234 1 83.81 76 TYR A C 1
ATOM 577 O O . TYR A 1 76 ? 15.766 -7.934 -16.453 1 83.81 76 TYR A O 1
ATOM 585 N N . VAL A 1 77 ? 15.992 -10.102 -16.984 1 86.56 77 VAL A N 1
ATOM 586 C CA . VAL A 1 77 ? 16.688 -9.773 -18.234 1 86.56 77 VAL A CA 1
ATOM 587 C C . VAL A 1 77 ? 15.742 -9 -19.156 1 86.56 77 VAL A C 1
ATOM 589 O O . VAL A 1 77 ? 16.141 -7.98 -19.734 1 86.56 77 VAL A O 1
ATOM 592 N N . GLU A 1 78 ? 14.562 -9.492 -19.219 1 89.69 78 GLU A N 1
ATOM 593 C CA . GLU A 1 78 ? 13.562 -8.82 -20.031 1 89.69 78 GLU A CA 1
ATOM 594 C C . GLU A 1 78 ? 13.359 -7.375 -19.594 1 89.69 78 GLU A C 1
ATOM 596 O O . GLU A 1 78 ? 13.352 -6.457 -20.406 1 89.69 78 GLU A O 1
ATOM 601 N N . LEU A 1 79 ? 13.195 -7.191 -18.281 1 85.94 79 LEU A N 1
ATOM 602 C CA . LEU A 1 79 ? 12.969 -5.863 -17.734 1 85.94 79 LEU A CA 1
ATOM 603 C C . LEU A 1 79 ? 14.18 -4.969 -17.938 1 85.94 79 LEU A C 1
ATOM 605 O O . LEU A 1 79 ? 14.047 -3.785 -18.25 1 85.94 79 LEU A O 1
ATOM 609 N N . SER A 1 80 ? 15.289 -5.562 -17.734 1 83.62 80 SER A N 1
ATOM 610 C CA . SER A 1 80 ? 16.531 -4.801 -17.859 1 83.62 80 SER A CA 1
ATOM 611 C C . SER A 1 80 ? 16.75 -4.336 -19.297 1 83.62 80 SER A C 1
ATOM 613 O O . SER A 1 80 ? 17.359 -3.291 -19.531 1 83.62 80 SER A O 1
ATOM 615 N N . ASN A 1 81 ? 16.266 -5.066 -20.266 1 87.38 81 ASN A N 1
ATOM 616 C CA . ASN A 1 81 ? 16.375 -4.688 -21.656 1 87.38 81 ASN A CA 1
ATOM 617 C C . ASN A 1 81 ? 15.445 -3.535 -22.016 1 87.38 81 ASN A C 1
ATOM 619 O O . ASN A 1 81 ? 15.703 -2.779 -22.953 1 87.38 81 ASN A O 1
ATOM 623 N N . LYS A 1 82 ? 14.484 -3.365 -21.203 1 85.62 82 LYS A N 1
ATOM 624 C CA . LYS A 1 82 ? 13.453 -2.385 -21.516 1 85.62 82 LYS A CA 1
ATOM 625 C C . LYS A 1 82 ? 13.602 -1.13 -20.672 1 85.62 82 LYS A C 1
ATOM 627 O O . LYS A 1 82 ? 13.18 -0.044 -21.062 1 85.62 82 LYS A O 1
ATOM 632 N N . LEU A 1 83 ? 14.18 -1.362 -19.5 1 82.88 83 LEU A N 1
ATOM 633 C CA . LEU A 1 83 ? 14.211 -0.277 -18.531 1 82.88 83 LEU A CA 1
ATOM 634 C C . LEU A 1 83 ? 15.633 0.004 -18.062 1 82.88 83 LEU A C 1
ATOM 636 O O . LEU A 1 83 ? 16.391 -0.924 -17.766 1 82.88 83 LEU A O 1
ATOM 640 N N . GLN A 1 84 ? 16.016 1.22 -17.922 1 82.56 84 GLN A N 1
ATOM 641 C CA . GLN A 1 84 ? 17.312 1.594 -17.375 1 82.56 84 GLN A CA 1
ATOM 642 C C . GLN A 1 84 ? 17.391 1.291 -15.891 1 82.56 84 GLN A C 1
ATOM 644 O O . GLN A 1 84 ? 18.438 0.881 -15.383 1 82.56 84 GLN A O 1
ATOM 649 N N . HIS A 1 85 ? 16.328 1.532 -15.164 1 82.62 85 HIS A N 1
ATOM 650 C CA . HIS A 1 85 ? 16.188 1.188 -13.75 1 82.62 85 HIS A CA 1
ATOM 651 C C . HIS A 1 85 ? 15.016 0.228 -13.531 1 82.62 85 HIS A C 1
ATOM 653 O O . HIS A 1 85 ? 13.867 0.555 -13.852 1 82.62 85 HIS A O 1
ATOM 659 N N . VAL A 1 86 ? 15.398 -0.89 -13.031 1 81.75 86 VAL A N 1
ATOM 660 C CA . VAL A 1 86 ? 14.406 -1.943 -12.867 1 81.75 86 VAL A CA 1
ATOM 661 C C . VAL A 1 86 ? 13.828 -1.889 -11.453 1 81.75 86 VAL A C 1
ATOM 663 O O . VAL A 1 86 ? 14.57 -1.951 -10.469 1 81.75 86 VAL A O 1
ATOM 666 N N . PRO A 1 87 ? 12.547 -1.783 -11.414 1 83.44 87 PRO A N 1
ATOM 667 C CA . PRO A 1 87 ? 11.961 -1.84 -10.07 1 83.44 87 PRO A CA 1
ATOM 668 C C . PRO A 1 87 ? 12.125 -3.209 -9.414 1 83.44 87 PRO A C 1
ATOM 670 O O . PRO A 1 87 ? 12.117 -4.234 -10.102 1 83.44 87 PRO A O 1
ATOM 673 N N . GLU A 1 88 ? 12.383 -3.129 -8.055 1 87.81 88 GLU A N 1
ATOM 674 C CA . GLU A 1 88 ? 12.281 -4.395 -7.332 1 87.81 88 GLU A CA 1
ATOM 675 C C . GLU A 1 88 ? 10.914 -5.043 -7.547 1 87.81 88 GLU A C 1
ATOM 677 O O . GLU A 1 88 ? 9.883 -4.418 -7.312 1 87.81 88 GLU A O 1
ATOM 682 N N . THR A 1 89 ? 10.953 -6.289 -8.078 1 90.69 89 THR A N 1
ATOM 683 C CA . THR A 1 89 ? 9.742 -6.906 -8.594 1 90.69 89 THR A CA 1
ATOM 684 C C . THR A 1 89 ? 9.516 -8.273 -7.957 1 90.69 89 THR A C 1
ATOM 686 O O . THR A 1 89 ? 10.469 -8.961 -7.594 1 90.69 89 THR A O 1
ATOM 689 N N . VAL A 1 90 ? 8.219 -8.57 -7.836 1 93.56 90 VAL A N 1
ATOM 690 C CA . VAL A 1 90 ? 7.836 -9.914 -7.422 1 93.56 90 VAL A CA 1
ATOM 691 C C . VAL A 1 90 ? 6.902 -10.531 -8.461 1 93.56 90 VAL A C 1
ATOM 693 O O . VAL A 1 90 ? 6.258 -9.812 -9.227 1 93.56 90 VAL A O 1
ATOM 696 N N . LYS A 1 91 ? 6.938 -11.836 -8.492 1 95.88 91 LYS A N 1
ATOM 697 C CA . LYS A 1 91 ? 5.914 -12.602 -9.195 1 95.88 91 LYS A CA 1
ATOM 698 C C . LYS A 1 91 ? 4.762 -12.969 -8.258 1 95.88 91 LYS A C 1
ATOM 700 O O . LYS A 1 91 ? 4.984 -13.5 -7.168 1 95.88 91 LYS A O 1
ATOM 705 N N . ILE A 1 92 ? 3.557 -12.656 -8.625 1 97.56 92 ILE A N 1
ATOM 706 C CA . ILE A 1 92 ? 2.352 -12.922 -7.844 1 97.56 92 ILE A CA 1
ATOM 707 C C . ILE A 1 92 ? 1.494 -13.961 -8.562 1 97.56 92 ILE A C 1
ATOM 709 O O . ILE A 1 92 ? 1.06 -13.75 -9.695 1 97.56 92 ILE A O 1
ATOM 713 N N . SER A 1 93 ? 1.283 -15.07 -7.914 1 98.25 93 SER A N 1
ATOM 714 C CA . SER A 1 93 ? 0.442 -16.125 -8.477 1 98.25 93 SER A CA 1
ATOM 715 C C . SER A 1 93 ? -0.777 -16.375 -7.602 1 98.25 93 SER A C 1
ATOM 717 O O . SER A 1 93 ? -0.661 -16.469 -6.375 1 98.25 93 SER A O 1
ATOM 719 N N . LEU A 1 94 ? -1.904 -16.484 -8.25 1 98.5 94 LEU A N 1
ATOM 720 C CA . LEU A 1 94 ? -3.145 -16.797 -7.551 1 98.5 94 LEU A CA 1
ATOM 721 C C . LEU A 1 94 ? -3.613 -18.219 -7.891 1 98.5 94 LEU A C 1
ATOM 723 O O . LEU A 1 94 ? -3.488 -18.656 -9.031 1 98.5 94 LEU A O 1
ATOM 727 N N . PHE A 1 95 ? -4.145 -18.859 -6.887 1 98.44 95 PHE A N 1
ATOM 728 C CA . PHE A 1 95 ? -4.621 -20.219 -7.047 1 98.44 95 PHE A CA 1
ATOM 729 C C . PHE A 1 95 ? -6.02 -20.375 -6.461 1 98.44 95 PHE A C 1
ATOM 731 O O . PHE A 1 95 ? -6.379 -19.703 -5.5 1 98.44 95 PHE A O 1
ATOM 738 N N . ASP A 1 96 ? -6.816 -21.281 -7.047 1 98.19 96 ASP A N 1
ATOM 739 C CA . ASP A 1 96 ? -8.039 -21.828 -6.461 1 98.19 96 ASP A CA 1
ATOM 740 C C . ASP A 1 96 ? -7.742 -23.047 -5.602 1 98.19 96 ASP A C 1
ATOM 742 O O . ASP A 1 96 ? -7.23 -24.047 -6.098 1 98.19 96 ASP A O 1
ATOM 746 N N . LEU A 1 97 ? -8.055 -22.922 -4.363 1 97.44 97 LEU A N 1
ATOM 747 C CA . LEU A 1 97 ? -7.754 -24.016 -3.455 1 97.44 97 LEU A CA 1
ATOM 748 C C . LEU A 1 97 ? -9.023 -24.766 -3.076 1 97.44 97 LEU A C 1
ATOM 750 O O . LEU A 1 97 ? -9.031 -25.547 -2.117 1 97.44 97 LEU A O 1
ATOM 754 N N . SER A 1 98 ? -10.062 -24.562 -3.75 1 93.44 98 SER A N 1
ATOM 755 C CA . SER A 1 98 ? -11.375 -25.062 -3.357 1 93.44 98 SER A CA 1
ATOM 756 C C . SER A 1 98 ? -11.43 -26.594 -3.447 1 93.44 98 SER A C 1
ATOM 758 O O . SER A 1 98 ? -12.18 -27.234 -2.713 1 93.44 98 SER A O 1
ATOM 760 N N . ASN A 1 99 ? -10.648 -27.234 -4.258 1 89.75 99 ASN A N 1
ATOM 761 C CA . ASN A 1 99 ? -10.789 -28.672 -4.48 1 89.75 99 ASN A CA 1
ATOM 762 C C . ASN A 1 99 ? -9.547 -29.438 -4.039 1 89.75 99 ASN A C 1
ATOM 764 O O . ASN A 1 99 ? -9.227 -30.484 -4.59 1 89.75 99 ASN A O 1
ATOM 768 N N . GLY A 1 100 ? -8.773 -28.969 -3.033 1 84.06 100 GLY A N 1
ATOM 769 C CA . GLY A 1 100 ? -7.641 -29.672 -2.449 1 84.06 100 GLY A CA 1
ATOM 770 C C . GLY A 1 100 ? -6.344 -29.438 -3.201 1 84.06 100 GLY A C 1
ATOM 771 O O . GLY A 1 100 ? -5.312 -29.141 -2.592 1 84.06 100 GLY A O 1
ATOM 772 N N . LYS A 1 101 ? -6.379 -29.719 -4.551 1 90.94 101 LYS A N 1
ATOM 773 C CA . LYS A 1 101 ? -5.176 -29.391 -5.309 1 90.94 101 LYS A CA 1
ATOM 774 C C . LYS A 1 101 ? -5.207 -27.953 -5.809 1 90.94 101 LYS A C 1
ATOM 776 O O . LYS A 1 101 ? -6.215 -27.5 -6.367 1 90.94 101 LYS A O 1
ATOM 781 N N . PRO A 1 102 ? -4.121 -27.328 -5.684 1 95.94 102 PRO A N 1
ATOM 782 C CA . PRO A 1 102 ? -4.098 -25.938 -6.145 1 95.94 102 PRO A CA 1
ATOM 783 C C . PRO A 1 102 ? -4.238 -25.812 -7.66 1 95.94 102 PRO A C 1
ATOM 785 O O . PRO A 1 102 ? -3.428 -26.375 -8.406 1 95.94 102 PRO A O 1
ATOM 788 N N . ARG A 1 103 ? -5.254 -25.141 -8.156 1 97.62 103 ARG A N 1
ATOM 789 C CA . ARG A 1 103 ? -5.426 -24.812 -9.57 1 97.62 103 ARG A CA 1
ATOM 790 C C . ARG A 1 103 ? -4.977 -23.391 -9.875 1 97.62 103 ARG A C 1
ATOM 792 O O . ARG A 1 103 ? -5.527 -22.438 -9.336 1 97.62 103 ARG A O 1
ATOM 799 N N . PRO A 1 104 ? -4.023 -23.266 -10.773 1 97.69 104 PRO A N 1
ATOM 800 C CA . PRO A 1 104 ? -3.564 -21.906 -11.094 1 97.69 104 PRO A CA 1
ATOM 801 C C . PRO A 1 104 ? -4.648 -21.062 -11.75 1 97.69 104 PRO A C 1
ATOM 803 O O . PRO A 1 104 ? -5.352 -21.531 -12.648 1 97.69 104 PRO A O 1
ATOM 806 N N . LEU A 1 105 ? -4.801 -19.844 -11.266 1 98.12 105 LEU A N 1
ATOM 807 C CA . LEU A 1 105 ? -5.754 -18.906 -11.836 1 98.12 105 LEU A CA 1
ATOM 808 C C . LEU A 1 105 ? -5.043 -17.891 -12.727 1 98.12 105 LEU A C 1
ATOM 810 O O . LEU A 1 105 ? -5.488 -17.609 -13.844 1 98.12 105 LEU A O 1
ATOM 814 N N . THR A 1 106 ? -3.982 -17.266 -12.258 1 97.75 106 THR A N 1
ATOM 815 C CA . THR A 1 106 ? -3.201 -16.281 -13 1 97.75 106 THR A CA 1
ATOM 816 C C . THR A 1 106 ? -1.849 -16.062 -12.328 1 97.75 106 THR A C 1
ATOM 818 O O . THR A 1 106 ? -1.625 -16.5 -11.203 1 97.75 106 THR A O 1
ATOM 821 N N . HIS A 1 107 ? -0.928 -15.453 -13.039 1 97.62 107 HIS A N 1
ATOM 822 C CA . HIS A 1 107 ? 0.269 -14.859 -12.453 1 97.62 107 HIS A CA 1
ATOM 823 C C . HIS A 1 107 ? 0.602 -13.531 -13.117 1 97.62 107 HIS A C 1
ATOM 825 O O . HIS A 1 107 ? 0.358 -13.352 -14.312 1 97.62 107 HIS A O 1
ATOM 831 N N . THR A 1 108 ? 1.062 -12.617 -12.391 1 97.19 108 THR A N 1
ATOM 832 C CA . THR A 1 108 ? 1.508 -11.305 -12.844 1 97.19 108 THR A CA 1
ATOM 833 C C . THR A 1 108 ? 2.83 -10.93 -12.18 1 97.19 108 THR A C 1
ATOM 835 O O . THR A 1 108 ? 3.299 -11.625 -11.273 1 97.19 108 THR A O 1
ATOM 838 N N . TYR A 1 109 ? 3.412 -9.961 -12.719 1 94.06 109 TYR A N 1
ATOM 839 C CA . TYR A 1 109 ? 4.57 -9.336 -12.086 1 94.06 109 TYR A CA 1
ATOM 840 C C . TYR A 1 109 ? 4.227 -7.945 -11.578 1 94.06 109 TYR A C 1
ATOM 842 O O . TYR A 1 109 ? 3.512 -7.191 -12.242 1 94.06 109 TYR A O 1
ATOM 850 N N . GLY A 1 110 ? 4.641 -7.637 -10.344 1 92.81 110 GLY A N 1
ATOM 851 C CA . GLY A 1 110 ? 4.391 -6.34 -9.727 1 92.81 110 GLY A CA 1
ATOM 852 C C . GLY A 1 110 ? 5.523 -5.875 -8.836 1 92.81 110 GLY A C 1
ATOM 853 O O . GLY A 1 110 ? 6.371 -6.672 -8.43 1 92.81 110 GLY A O 1
ATOM 854 N N . GLY A 1 111 ? 5.559 -4.562 -8.562 1 91.06 111 GLY A N 1
ATOM 855 C CA . GLY A 1 111 ? 6.559 -4.039 -7.648 1 91.06 111 GLY A CA 1
ATOM 856 C C . GLY A 1 111 ? 6.395 -4.547 -6.23 1 91.06 111 GLY A C 1
ATOM 857 O O . GLY A 1 111 ? 5.281 -4.84 -5.793 1 91.06 111 GLY A O 1
ATOM 858 N N . THR A 1 112 ? 7.547 -4.598 -5.488 1 92.5 112 THR A N 1
ATOM 859 C CA . THR A 1 112 ? 7.512 -5.035 -4.098 1 92.5 112 THR A CA 1
ATOM 860 C C . THR A 1 112 ? 6.777 -4.02 -3.229 1 92.5 112 THR A C 1
ATOM 862 O O . THR A 1 112 ? 6.391 -4.324 -2.098 1 92.5 112 THR A O 1
ATOM 865 N N . ASN A 1 113 ? 6.648 -2.879 -3.676 1 92.25 113 ASN A N 1
ATOM 866 C CA . ASN A 1 113 ? 5.832 -1.817 -3.092 1 92.25 113 ASN A CA 1
ATOM 867 C C . ASN A 1 113 ? 4.781 -1.313 -4.074 1 92.25 113 ASN A C 1
ATOM 869 O O . ASN A 1 113 ? 5.016 -0.345 -4.801 1 92.25 113 ASN A O 1
ATOM 873 N N . SER A 1 114 ? 3.652 -1.933 -4.09 1 93.19 114 SER A N 1
ATOM 874 C CA . SER A 1 114 ? 2.629 -1.652 -5.094 1 93.19 114 SER A CA 1
ATOM 875 C C . SER A 1 114 ? 1.258 -2.135 -4.629 1 93.19 114 SER A C 1
ATOM 877 O O . SER A 1 114 ? 1.146 -2.824 -3.615 1 93.19 114 SER A O 1
ATOM 879 N N . LEU A 1 115 ? 0.248 -1.695 -5.316 1 94.62 115 LEU A N 1
ATOM 880 C CA . LEU A 1 115 ? -1.119 -2.191 -5.207 1 94.62 115 LEU A CA 1
ATOM 881 C C . LEU A 1 115 ? -1.463 -3.104 -6.379 1 94.62 115 LEU A C 1
ATOM 883 O O . LEU A 1 115 ? -1.257 -2.734 -7.539 1 94.62 115 LEU A O 1
ATOM 887 N N . GLN A 1 116 ? -1.954 -4.344 -6.051 1 95.81 116 GLN A N 1
ATOM 888 C CA . GLN A 1 116 ? -2.301 -5.32 -7.078 1 95.81 116 GLN A CA 1
ATOM 889 C C . GLN A 1 116 ? -3.732 -5.816 -6.902 1 95.81 116 GLN A C 1
ATOM 891 O O . GLN A 1 116 ? -4.023 -6.57 -5.973 1 95.81 116 GLN A O 1
ATOM 896 N N . GLY A 1 117 ? -4.602 -5.418 -7.848 1 96.25 117 GLY A N 1
ATOM 897 C CA . GLY A 1 117 ? -5.992 -5.84 -7.781 1 96.25 117 GLY A CA 1
ATOM 898 C C . GLY A 1 117 ? -6.32 -6.965 -8.742 1 96.25 117 GLY A C 1
ATOM 899 O O . GLY A 1 117 ? -5.816 -6.996 -9.867 1 96.25 117 GLY A O 1
ATOM 900 N N . TYR A 1 118 ? -7.102 -7.871 -8.281 1 96.88 118 TYR A N 1
ATOM 901 C CA . TYR A 1 118 ? -7.586 -8.969 -9.109 1 96.88 118 TYR A CA 1
ATOM 902 C C . TYR A 1 118 ? -9.086 -9.156 -8.938 1 96.88 118 TYR A C 1
ATOM 904 O O . TYR A 1 118 ? -9.609 -9.102 -7.82 1 96.88 118 TYR A O 1
ATOM 912 N N . GLY A 1 119 ? -9.797 -9.383 -9.977 1 96.44 119 GLY A N 1
ATOM 913 C CA . GLY A 1 119 ? -11.227 -9.641 -9.945 1 96.44 119 GLY A CA 1
ATOM 914 C C . GLY A 1 119 ? -11.836 -9.781 -11.328 1 96.44 119 GLY A C 1
ATOM 915 O O . GLY A 1 119 ? -11.125 -9.742 -12.336 1 96.44 119 GLY A O 1
ATOM 916 N N . ALA A 1 120 ? -13.133 -9.914 -11.344 1 95.56 120 ALA A N 1
ATOM 917 C CA . ALA A 1 120 ? -13.828 -10.141 -12.609 1 95.56 120 ALA A CA 1
ATOM 918 C C . ALA A 1 120 ? -13.75 -8.914 -13.508 1 95.56 120 ALA A C 1
ATOM 920 O O . ALA A 1 120 ? -13.828 -9.031 -14.734 1 95.56 120 ALA A O 1
ATOM 921 N N . GLN A 1 121 ? -13.508 -7.758 -12.883 1 92.81 121 GLN A N 1
ATOM 922 C CA . GLN A 1 121 ? -13.477 -6.52 -13.648 1 92.81 121 GLN A CA 1
ATOM 923 C C . GLN A 1 121 ? -12.047 -6.148 -14.031 1 92.81 121 GLN A C 1
ATOM 925 O O . GLN A 1 121 ? -11.82 -5.133 -14.695 1 92.81 121 GLN A O 1
ATOM 930 N N . GLY A 1 122 ? -11.141 -6.91 -13.555 1 92.44 122 GLY A N 1
ATOM 931 C CA . GLY A 1 122 ? -9.766 -6.637 -13.93 1 92.44 122 GLY A CA 1
ATOM 932 C C . GLY A 1 122 ? -8.945 -6.047 -12.797 1 92.44 122 GLY A C 1
ATOM 933 O O . GLY A 1 122 ? -9.219 -6.305 -11.625 1 92.44 122 GLY 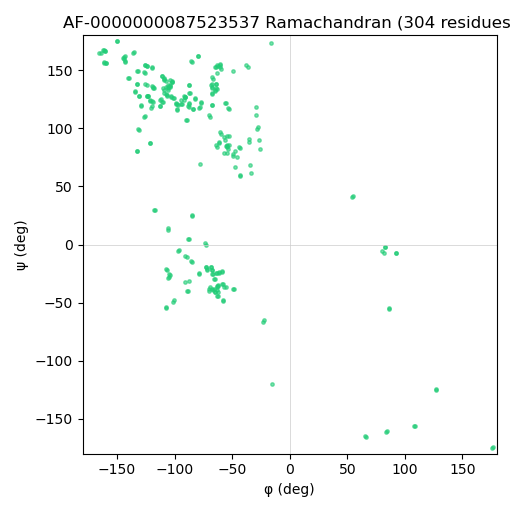A O 1
ATOM 934 N N . GLY A 1 123 ? -7.848 -5.32 -13.164 1 92.75 123 GLY A N 1
ATOM 935 C CA . GLY A 1 123 ? -6.781 -4.789 -12.328 1 92.75 123 GLY A CA 1
ATOM 936 C C . GLY A 1 123 ? -5.395 -5.176 -12.805 1 92.75 123 GLY A C 1
ATOM 937 O O . GLY A 1 123 ? -5.023 -4.879 -13.945 1 92.75 123 GLY A O 1
ATOM 938 N N . ALA A 1 124 ? -4.727 -5.758 -11.875 1 94.06 124 ALA A N 1
ATOM 939 C CA . ALA A 1 124 ? -3.479 -6.348 -12.352 1 94.06 124 ALA A CA 1
ATOM 940 C C . ALA A 1 124 ? -3.746 -7.453 -13.367 1 94.06 124 ALA A C 1
ATOM 942 O O . ALA A 1 124 ? -2.971 -7.641 -14.312 1 94.06 124 ALA A O 1
ATOM 943 N N . ASP A 1 125 ? -4.812 -8.172 -13.125 1 95.38 125 ASP A N 1
ATOM 944 C CA . ASP A 1 125 ? -5.34 -9.141 -14.078 1 95.38 125 ASP A CA 1
ATOM 945 C C . ASP A 1 125 ? -6.793 -9.484 -13.766 1 95.38 125 ASP A C 1
ATOM 947 O O . ASP A 1 125 ? -7.254 -9.297 -12.633 1 95.38 125 ASP A O 1
ATOM 951 N N . ARG A 1 126 ? -7.41 -9.938 -14.812 1 96.5 126 ARG A N 1
ATOM 952 C CA . ARG A 1 126 ? -8.789 -10.383 -14.633 1 96.5 126 ARG A CA 1
ATOM 953 C C . ARG A 1 126 ? -8.836 -11.812 -14.094 1 96.5 126 ARG A C 1
ATOM 955 O O . ARG A 1 126 ? -8.227 -12.719 -14.664 1 96.5 126 ARG A O 1
ATOM 962 N N . VAL A 1 127 ? -9.516 -12.055 -13.023 1 97.25 127 VAL A N 1
ATOM 963 C CA . VAL A 1 127 ? -9.758 -13.367 -12.43 1 97.25 127 VAL A CA 1
ATOM 964 C C . VAL A 1 127 ? -11.242 -13.516 -12.117 1 97.25 127 VAL A C 1
ATOM 966 O O . VAL A 1 127 ? -11.703 -13.078 -11.055 1 97.25 127 VAL A O 1
ATOM 969 N N . ASP A 1 128 ? -11.945 -14.164 -12.938 1 96 128 ASP A N 1
ATOM 970 C CA . ASP A 1 128 ? -13.398 -14.242 -12.875 1 96 128 ASP A CA 1
ATOM 971 C C . ASP A 1 128 ? -13.859 -14.914 -11.586 1 96 128 ASP A C 1
ATOM 973 O O . ASP A 1 128 ? -14.891 -14.547 -11.016 1 96 128 ASP A O 1
ATOM 977 N N . GLU A 1 129 ? -13.156 -15.875 -11.086 1 95 129 GLU A N 1
ATOM 978 C CA . GLU A 1 129 ? -13.516 -16.672 -9.914 1 95 129 GLU A CA 1
ATOM 979 C C . GLU A 1 129 ? -13.641 -15.797 -8.672 1 95 129 GLU A C 1
ATOM 981 O O . GLU A 1 129 ? -14.367 -16.141 -7.738 1 95 129 GLU A O 1
ATOM 986 N N . LEU A 1 130 ? -12.977 -14.68 -8.688 1 96 130 LEU A N 1
ATOM 987 C CA . LEU A 1 130 ? -12.969 -13.812 -7.516 1 96 130 LEU A CA 1
ATOM 988 C C . LEU A 1 130 ? -14.18 -12.891 -7.512 1 96 130 LEU A C 1
ATOM 990 O O . LEU A 1 130 ? -14.5 -12.281 -6.488 1 96 130 LEU A O 1
ATOM 994 N N . GLY A 1 131 ? -14.812 -12.812 -8.648 1 93.31 131 GLY A N 1
ATOM 995 C CA . GLY A 1 131 ? -15.992 -11.961 -8.742 1 93.31 131 GLY A CA 1
ATOM 996 C C . GLY A 1 131 ? -15.672 -10.484 -8.57 1 93.31 131 GLY A C 1
ATOM 997 O O . GLY A 1 131 ? -14.562 -10.047 -8.852 1 93.31 131 GLY A O 1
ATOM 998 N N . THR A 1 132 ? -16.719 -9.773 -8.352 1 90.19 132 THR A N 1
ATOM 999 C CA . THR A 1 132 ? -16.656 -8.367 -7.98 1 90.19 132 THR A CA 1
ATOM 1000 C C . THR A 1 132 ? -17.031 -8.172 -6.516 1 90.19 132 THR A C 1
ATOM 1002 O O . THR A 1 132 ? -18.062 -8.688 -6.055 1 90.19 132 THR A O 1
ATOM 1005 N N . PRO A 1 133 ? -16.203 -7.457 -5.746 1 88.81 133 PRO A N 1
ATOM 1006 C CA . PRO A 1 133 ? -15.203 -6.461 -6.133 1 88.81 133 PRO A CA 1
ATOM 1007 C C . PRO A 1 133 ? -13.828 -7.07 -6.367 1 88.81 133 PRO A C 1
ATOM 1009 O O . PRO A 1 133 ? -12.922 -6.391 -6.855 1 88.81 133 PRO A O 1
ATOM 1012 N N . GLY A 1 134 ? -13.625 -8.391 -5.996 1 94.31 134 GLY A N 1
ATOM 1013 C CA . GLY A 1 134 ? -12.312 -9.016 -6.078 1 94.31 134 GLY A CA 1
ATOM 1014 C C . GLY A 1 134 ? -11.445 -8.734 -4.867 1 94.31 134 GLY A C 1
ATOM 1015 O O . GLY A 1 134 ? -11.953 -8.484 -3.773 1 94.31 134 GLY A O 1
ATOM 1016 N N . VAL A 1 135 ? -10.125 -8.938 -5.074 1 96.94 135 VAL A N 1
ATOM 1017 C CA . VAL A 1 135 ? -9.203 -8.727 -3.969 1 96.94 135 VAL A CA 1
ATOM 1018 C C . VAL A 1 135 ? -8.195 -7.637 -4.34 1 96.94 135 VAL A C 1
ATOM 1020 O O . VAL A 1 135 ? -7.957 -7.379 -5.52 1 96.94 135 VAL A O 1
ATOM 1023 N N . LEU A 1 136 ? -7.727 -7 -3.398 1 96.88 136 LEU A N 1
ATOM 1024 C CA . LEU A 1 136 ? -6.602 -6.078 -3.525 1 96.88 136 LEU A CA 1
ATOM 1025 C C . LEU A 1 136 ? -5.438 -6.516 -2.646 1 96.88 136 LEU A C 1
ATOM 1027 O O . LEU A 1 136 ? -5.613 -6.762 -1.45 1 96.88 136 LEU A O 1
ATOM 1031 N N . LEU A 1 137 ? -4.301 -6.715 -3.213 1 97.38 137 LEU A N 1
ATOM 1032 C CA . LEU A 1 137 ? -3.061 -6.953 -2.488 1 97.38 137 LEU A CA 1
ATOM 1033 C C . LEU A 1 137 ? -2.25 -5.668 -2.357 1 97.38 137 LEU A C 1
ATOM 1035 O O . LEU A 1 137 ? -1.953 -5.012 -3.357 1 97.38 137 LEU A O 1
ATOM 1039 N N . THR A 1 138 ? -1.979 -5.273 -1.214 1 95.69 138 THR A N 1
ATOM 1040 C CA . THR A 1 138 ? -1.003 -4.219 -0.95 1 95.69 138 THR A CA 1
ATOM 1041 C C . THR A 1 138 ? 0.346 -4.82 -0.562 1 95.69 138 THR A C 1
ATOM 1043 O O . THR A 1 138 ? 0.46 -5.492 0.465 1 95.69 138 THR A O 1
ATOM 1046 N N . LEU A 1 139 ? 1.293 -4.57 -1.378 1 95.12 139 LEU A N 1
ATOM 1047 C CA . LEU A 1 139 ? 2.639 -5.09 -1.156 1 95.12 139 LEU A CA 1
ATOM 1048 C C . LEU A 1 139 ? 3.553 -4.008 -0.59 1 95.12 139 LEU A C 1
ATOM 1050 O O . LEU A 1 139 ? 3.672 -2.924 -1.167 1 95.12 139 LEU A O 1
ATOM 1054 N N . LEU A 1 140 ? 4.152 -4.344 0.5 1 93 140 LEU A N 1
ATOM 1055 C CA . LEU A 1 140 ? 5.062 -3.41 1.153 1 93 140 LEU A CA 1
ATOM 1056 C C . LEU A 1 140 ? 6.387 -4.094 1.493 1 93 140 LEU A C 1
ATOM 1058 O O . LEU A 1 140 ? 6.398 -5.145 2.135 1 93 140 LEU A O 1
ATOM 1062 N N . LYS A 1 141 ? 7.438 -3.469 1.077 1 90.88 141 LYS A N 1
ATOM 1063 C CA . LYS A 1 141 ? 8.773 -3.906 1.453 1 90.88 141 LYS A CA 1
ATOM 1064 C C . LYS A 1 141 ? 9.625 -2.73 1.92 1 90.88 141 LYS A C 1
ATOM 1066 O O . LYS A 1 141 ? 10.422 -2.189 1.149 1 90.88 141 LYS A O 1
ATOM 1071 N N . PRO A 1 142 ? 9.398 -2.393 3.119 1 88.12 142 PRO A N 1
ATOM 1072 C CA . PRO A 1 142 ? 10.039 -1.178 3.631 1 88.12 142 PRO A CA 1
ATOM 1073 C C . PRO A 1 142 ? 11.562 -1.245 3.586 1 88.12 142 PRO A C 1
ATOM 1075 O O . PRO A 1 142 ? 12.133 -2.338 3.605 1 88.12 142 PRO A O 1
ATOM 1078 N N . VAL A 1 143 ? 12.156 -0.042 3.543 1 82.88 143 VAL A N 1
ATOM 1079 C CA . VAL A 1 143 ? 13.609 0.111 3.523 1 82.88 143 VAL A CA 1
ATOM 1080 C C . VAL A 1 143 ? 14.102 0.595 4.887 1 82.88 143 VAL A C 1
ATOM 1082 O O . VAL A 1 143 ? 13.469 1.452 5.508 1 82.88 143 VAL A O 1
ATOM 1085 N N . CYS A 1 144 ? 15.195 -0.007 5.34 1 80.56 144 CYS A N 1
ATOM 1086 C CA . CYS A 1 144 ? 15.844 0.436 6.566 1 80.56 144 CYS A CA 1
ATOM 1087 C C . CYS A 1 144 ? 17.281 0.881 6.293 1 80.56 144 CYS A C 1
ATOM 1089 O O . CYS A 1 144 ? 17.922 0.391 5.363 1 80.56 144 CYS A O 1
ATOM 1091 N N . SER A 1 145 ? 17.594 1.958 6.898 1 75.06 145 SER A N 1
ATOM 1092 C CA . SER A 1 145 ? 18.984 2.385 6.84 1 75.06 145 SER A CA 1
ATOM 1093 C C . SER A 1 145 ? 19.672 2.215 8.188 1 75.06 145 SER A C 1
ATOM 1095 O O . SER A 1 145 ? 19.016 2.271 9.234 1 75.06 145 SER A O 1
ATOM 1097 N N . GLN A 1 146 ? 20.906 1.808 8.031 1 65.62 146 GLN A N 1
ATOM 1098 C CA . GLN A 1 146 ? 21.688 1.692 9.266 1 65.62 146 GLN A CA 1
ATOM 1099 C C . GLN A 1 146 ? 21.969 3.066 9.867 1 65.62 146 GLN A C 1
ATOM 1101 O O . GLN A 1 146 ? 22.016 4.066 9.148 1 65.62 146 GLN A O 1
ATOM 1106 N N . GLN A 1 147 ? 21.828 3.211 11.258 1 60.12 147 GLN A N 1
ATOM 1107 C CA . GLN A 1 147 ? 22.078 4.402 12.062 1 60.12 147 GLN A CA 1
ATOM 1108 C C . GLN A 1 147 ? 23.031 5.352 11.359 1 60.12 147 GLN A C 1
ATOM 1110 O O . GLN A 1 147 ? 22.797 6.555 11.281 1 60.12 147 GLN A O 1
ATOM 1115 N N . GLY A 1 148 ? 24.156 5.094 11.125 1 50.91 148 GLY A N 1
ATOM 1116 C CA . GLY A 1 148 ? 25.188 5.984 10.602 1 50.91 148 GLY A CA 1
ATOM 1117 C C . GLY A 1 148 ? 24.875 6.504 9.211 1 50.91 148 GLY A C 1
ATOM 1118 O O . GLY A 1 148 ? 25.469 7.48 8.766 1 50.91 148 GLY A O 1
ATOM 1119 N N . ALA A 1 149 ? 24.156 5.852 8.57 1 47.41 149 ALA A N 1
ATOM 1120 C CA . ALA A 1 149 ? 23.938 6.23 7.172 1 47.41 149 ALA A CA 1
ATOM 1121 C C . ALA A 1 149 ? 22.75 7.18 7.043 1 47.41 149 ALA A C 1
ATOM 1123 O O . ALA A 1 149 ? 22.516 7.73 5.965 1 47.41 149 ALA A O 1
ATOM 1124 N N . VAL A 1 150 ? 21.781 7.094 7.828 1 44.72 150 VAL A N 1
ATOM 1125 C CA . VAL A 1 150 ? 20.609 7.961 7.719 1 44.72 150 VAL A CA 1
ATOM 1126 C C . VAL A 1 150 ? 21.062 9.414 7.578 1 44.72 150 VAL A C 1
ATOM 1128 O O . VAL A 1 150 ? 20.453 10.188 6.84 1 44.72 150 VAL A O 1
ATOM 1131 N N . ALA A 1 151 ? 22.109 9.812 8.273 1 42.75 151 ALA A N 1
ATOM 1132 C CA . ALA A 1 151 ? 22.641 11.172 8.172 1 42.75 151 ALA A CA 1
ATOM 1133 C C . ALA A 1 151 ? 23.125 11.461 6.754 1 42.75 151 ALA A C 1
ATOM 1135 O O . ALA A 1 151 ? 23 12.594 6.266 1 42.75 151 ALA A O 1
ATOM 1136 N N . SER A 1 152 ? 23.75 10.445 6.23 1 37.91 152 SER A N 1
ATOM 1137 C CA . SER A 1 152 ? 24.406 10.781 4.977 1 37.91 152 SER A CA 1
ATOM 1138 C C . SER A 1 152 ? 23.422 10.828 3.82 1 37.91 152 SER A C 1
ATOM 1140 O O . SER A 1 152 ? 23.766 11.25 2.715 1 37.91 152 SER A O 1
ATOM 1142 N N . ALA A 1 153 ? 22.5 10.227 3.932 1 36.09 153 ALA A N 1
ATOM 1143 C CA . ALA A 1 153 ? 21.578 10.219 2.797 1 36.09 153 ALA A CA 1
ATOM 1144 C C . ALA A 1 153 ? 20.844 11.547 2.678 1 36.09 153 ALA A C 1
ATOM 1146 O O . ALA A 1 153 ? 19.984 11.711 1.816 1 36.09 153 ALA A O 1
ATOM 1147 N N . ARG A 1 154 ? 21.078 12.539 3.555 1 33.19 154 ARG A N 1
ATOM 1148 C CA . ARG A 1 154 ? 20.703 13.938 3.363 1 33.19 154 ARG A CA 1
ATOM 1149 C C . ARG A 1 154 ? 21.75 14.68 2.547 1 33.19 154 ARG A C 1
ATOM 1151 O O . ARG A 1 154 ? 22.953 14.461 2.721 1 33.19 154 ARG A O 1
ATOM 1158 N N . MET B 1 1 ? -29.406 4.098 -52.125 1 28.41 1 MET B N 1
ATOM 1159 C CA . MET B 1 1 ? -28.172 4.531 -51.469 1 28.41 1 MET B CA 1
ATOM 1160 C C . MET B 1 1 ? -28.328 4.422 -49.938 1 28.41 1 MET B C 1
ATOM 1162 O O . MET B 1 1 ? -29.094 5.164 -49.344 1 28.41 1 MET B O 1
ATOM 1166 N N . ARG B 1 2 ? -28.297 3.16 -49.406 1 36.59 2 ARG B N 1
ATOM 1167 C CA . ARG B 1 2 ? -28.453 2.75 -48 1 36.59 2 ARG B CA 1
ATOM 1168 C C . ARG B 1 2 ? -27.359 3.369 -47.125 1 36.59 2 ARG B C 1
ATOM 1170 O O . ARG B 1 2 ? -26.172 3.197 -47.406 1 36.59 2 ARG B O 1
ATOM 1177 N N . ASN B 1 3 ? -27.656 4.484 -46.469 1 30.97 3 ASN B N 1
ATOM 1178 C CA . ASN B 1 3 ? -26.828 5.191 -45.5 1 30.97 3 ASN B CA 1
ATOM 1179 C C . ASN B 1 3 ? -26.391 4.273 -44.375 1 30.97 3 ASN B C 1
ATOM 1181 O O . ASN B 1 3 ? -27.234 3.76 -43.625 1 30.97 3 ASN B O 1
ATOM 1185 N N . ILE B 1 4 ? -25.328 3.535 -44.594 1 29.62 4 ILE B N 1
ATOM 1186 C CA . ILE B 1 4 ? -24.672 2.748 -43.562 1 29.62 4 ILE B CA 1
ATOM 1187 C C . ILE B 1 4 ? -24.156 3.672 -42.469 1 29.62 4 ILE B C 1
ATOM 1189 O O . ILE B 1 4 ? -23.312 4.531 -42.719 1 29.62 4 ILE B O 1
ATOM 1193 N N . LEU B 1 5 ? -25.016 3.961 -41.5 1 29.34 5 LEU B N 1
ATOM 1194 C CA . LEU B 1 5 ? -24.656 4.641 -40.25 1 29.34 5 LEU B CA 1
ATOM 1195 C C . LEU B 1 5 ? -23.516 3.91 -39.531 1 29.34 5 LEU B C 1
ATOM 1197 O O . LEU B 1 5 ? -23.656 2.736 -39.188 1 29.34 5 LEU B O 1
ATOM 1201 N N . PHE B 1 6 ? -22.281 4.352 -39.812 1 27.25 6 PHE B N 1
ATOM 1202 C CA . PHE B 1 6 ? -21.094 3.924 -39.094 1 27.25 6 PHE B CA 1
ATOM 1203 C C . PHE B 1 6 ? -21.172 4.34 -37.625 1 27.25 6 PHE B C 1
ATOM 1205 O O . PHE B 1 6 ? -21.266 5.531 -37.312 1 27.25 6 PHE B O 1
ATOM 1212 N N . ALA B 1 7 ? -21.828 3.566 -36.781 1 24.44 7 ALA B N 1
ATOM 1213 C CA . ALA B 1 7 ? -21.719 3.744 -35.344 1 24.44 7 ALA B CA 1
ATOM 1214 C C . ALA B 1 7 ? -20.266 3.641 -34.875 1 24.44 7 ALA B C 1
ATOM 1216 O O . ALA B 1 7 ? -19.625 2.605 -35.062 1 24.44 7 ALA B O 1
ATOM 1217 N N . LEU B 1 8 ? -19.594 4.82 -34.812 1 28.31 8 LEU B N 1
ATOM 1218 C CA . LEU B 1 8 ? -18.297 4.969 -34.156 1 28.31 8 LEU B CA 1
ATOM 1219 C C . LEU B 1 8 ? -18.359 4.523 -32.688 1 28.31 8 LEU B C 1
ATOM 1221 O O . LEU B 1 8 ? -19.031 5.156 -31.875 1 28.31 8 LEU B O 1
ATOM 1225 N N . VAL B 1 9 ? -18.328 3.254 -32.469 1 26.14 9 VAL B N 1
ATOM 1226 C CA . VAL B 1 9 ? -18.125 2.748 -31.109 1 26.14 9 VAL B CA 1
ATOM 1227 C C . VAL B 1 9 ? -16.844 3.348 -30.531 1 26.14 9 VAL B C 1
ATOM 1229 O O . VAL B 1 9 ? -15.75 3.117 -31.047 1 26.14 9 VAL B O 1
ATOM 1232 N N . VAL B 1 10 ? -16.938 4.578 -29.953 1 27.17 10 VAL B N 1
ATOM 1233 C CA . VAL B 1 10 ? -15.891 5.156 -29.125 1 27.17 10 VAL B CA 1
ATOM 1234 C C . VAL B 1 10 ? -15.508 4.18 -28.016 1 27.17 10 VAL B C 1
ATOM 1236 O O . VAL B 1 10 ? -16.328 3.828 -27.172 1 27.17 10 VAL B O 1
ATOM 1239 N N . VAL B 1 11 ? -14.602 3.256 -28.297 1 27 11 VAL B N 1
ATOM 1240 C CA . VAL B 1 11 ? -13.883 2.469 -27.297 1 27 11 VAL B CA 1
ATOM 1241 C C . V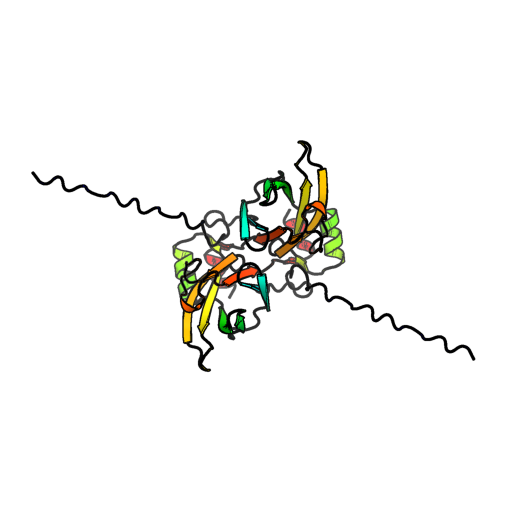AL B 1 11 ? -13.305 3.393 -26.234 1 27 11 VAL B C 1
ATOM 1243 O O . VAL B 1 11 ? -12.406 4.191 -26.516 1 27 11 VAL B O 1
ATOM 1246 N N . ALA B 1 12 ? -14.188 3.885 -25.312 1 25.05 12 ALA B N 1
ATOM 1247 C CA . ALA B 1 12 ? -13.711 4.535 -24.094 1 25.05 12 ALA B CA 1
ATOM 1248 C C . ALA B 1 12 ? -12.562 3.754 -23.469 1 25.05 12 ALA B C 1
ATOM 1250 O O . ALA B 1 12 ? -12.727 2.594 -23.078 1 25.05 12 ALA B O 1
ATOM 1251 N N . THR B 1 13 ? -11.328 3.932 -23.891 1 28.34 13 THR B N 1
ATOM 1252 C CA . THR B 1 13 ? -10.086 3.562 -23.203 1 28.34 13 THR B CA 1
ATOM 1253 C C . THR B 1 13 ? -10.148 3.926 -21.734 1 28.34 13 THR B C 1
ATOM 1255 O O . THR B 1 13 ? -10.148 5.105 -21.375 1 28.34 13 THR B O 1
ATOM 1258 N N . SER B 1 14 ? -11.117 3.389 -20.969 1 26.97 14 SER B N 1
ATOM 1259 C CA . SER B 1 14 ? -10.969 3.576 -19.531 1 26.97 14 SER B CA 1
ATOM 1260 C C . SER B 1 14 ? -9.5 3.523 -19.109 1 26.97 14 SER B C 1
ATOM 1262 O O . SER B 1 14 ? -8.812 2.531 -19.375 1 26.97 14 SER B O 1
ATOM 1264 N N . ALA B 1 15 ? -8.844 4.633 -19.141 1 26.88 15 ALA B N 1
ATOM 1265 C CA . ALA B 1 15 ? -7.551 4.871 -18.516 1 26.88 15 ALA B CA 1
ATOM 1266 C C . ALA B 1 15 ? -7.418 4.078 -17.219 1 26.88 15 ALA B C 1
ATOM 1268 O O . ALA B 1 15 ? -8.117 4.352 -16.234 1 26.88 15 ALA B O 1
ATOM 1269 N N . MET B 1 16 ? -7.48 2.77 -17.281 1 29.27 16 MET B N 1
ATOM 1270 C CA . MET B 1 16 ? -6.957 2.09 -16.094 1 29.27 16 MET B CA 1
ATOM 1271 C C . MET B 1 16 ? -5.883 2.932 -15.422 1 29.27 16 MET B C 1
ATOM 1273 O O . MET B 1 16 ? -4.988 3.461 -16.078 1 29.27 16 MET B O 1
ATOM 1277 N N . PRO B 1 17 ? -6.25 3.629 -14.375 1 32.47 17 PRO B N 1
ATOM 1278 C CA . PRO B 1 17 ? -5.16 4.336 -13.695 1 32.47 17 PRO B CA 1
ATOM 1279 C C . PRO B 1 17 ? -3.816 3.625 -13.844 1 32.47 17 PRO B C 1
ATOM 1281 O O . PRO B 1 17 ? -3.775 2.41 -14.055 1 32.47 17 PRO B O 1
ATOM 1284 N N . ASN B 1 18 ? -2.881 4.215 -14.43 1 31.38 18 ASN B N 1
ATOM 1285 C CA . ASN B 1 18 ? -1.466 3.859 -14.414 1 31.38 18 ASN B CA 1
ATOM 1286 C C . ASN B 1 18 ? -1.093 3.092 -13.148 1 31.38 18 ASN B C 1
ATOM 1288 O O . ASN B 1 18 ? -1.176 3.631 -12.039 1 31.38 18 ASN B O 1
ATOM 1292 N N . THR B 1 19 ? -1.303 1.757 -13.016 1 34.53 19 THR B N 1
ATOM 1293 C CA . THR B 1 19 ? -0.915 0.631 -12.172 1 34.53 19 THR B CA 1
ATOM 1294 C C . THR B 1 19 ? 0.305 0.983 -11.328 1 34.53 19 THR B C 1
ATOM 1296 O O . THR B 1 19 ? 0.249 0.934 -10.102 1 34.53 19 THR B O 1
ATOM 1299 N N . SER B 1 20 ? 1.467 0.158 -11.539 1 38.31 20 SER B N 1
ATOM 1300 C CA . SER B 1 20 ? 2.58 -0.387 -10.766 1 38.31 20 SER B CA 1
ATOM 1301 C C . SER B 1 20 ? 3.643 0.675 -10.508 1 38.31 20 SER B C 1
ATOM 1303 O O . SER B 1 20 ? 4.301 1.146 -11.438 1 38.31 20 SER B O 1
ATOM 1305 N N . GLN B 1 21 ? 3.254 1.629 -9.68 1 46.94 21 GLN B N 1
ATOM 1306 C CA . GLN B 1 21 ? 4.055 2.795 -9.328 1 46.94 21 GLN B CA 1
ATOM 1307 C C . GLN B 1 21 ? 5.484 2.393 -8.969 1 46.94 21 GLN B C 1
ATOM 1309 O O . GLN B 1 21 ? 5.723 1.832 -7.898 1 46.94 21 GLN B O 1
ATOM 1314 N N . ALA B 1 22 ? 6.246 1.897 -9.961 1 52.53 22 ALA B N 1
ATOM 1315 C CA . ALA B 1 22 ? 7.688 1.663 -9.938 1 52.53 22 ALA B CA 1
ATOM 1316 C C . ALA B 1 22 ? 8.453 2.971 -9.758 1 52.53 22 ALA B C 1
ATOM 1318 O O . ALA B 1 22 ? 7.879 4.055 -9.883 1 52.53 22 ALA B O 1
ATOM 1319 N N . CYS B 1 23 ? 9.539 2.99 -9.141 1 69.31 23 CYS B N 1
ATOM 1320 C CA . CYS B 1 23 ? 10.516 4.07 -9.211 1 69.31 23 CYS B CA 1
ATOM 1321 C C . CYS B 1 23 ? 10.617 4.633 -10.617 1 69.31 23 CYS B C 1
ATOM 1323 O O . CYS B 1 23 ? 10.078 4.047 -11.562 1 69.31 23 CYS B O 1
ATOM 1325 N N . ASP B 1 24 ? 11.031 5.875 -10.695 1 73.88 24 ASP B N 1
ATOM 1326 C CA . ASP B 1 24 ? 11.273 6.43 -12.023 1 73.88 24 ASP B CA 1
ATOM 1327 C C . ASP B 1 24 ? 12.219 5.539 -12.828 1 73.88 24 ASP B C 1
ATOM 1329 O O . ASP B 1 24 ? 13.391 5.375 -12.461 1 73.88 24 ASP B O 1
ATOM 1333 N N . TRP B 1 25 ? 11.703 5.039 -13.891 1 73.69 25 TRP B N 1
ATOM 1334 C CA . TRP B 1 25 ? 12.438 4.035 -14.648 1 73.69 25 TRP B CA 1
ATOM 1335 C C . TRP B 1 25 ? 13.617 4.66 -15.383 1 73.69 25 TRP B C 1
ATOM 1337 O O . TRP B 1 25 ? 14.523 3.957 -15.828 1 73.69 25 TRP B O 1
ATOM 1347 N N . THR B 1 26 ? 13.562 5.996 -15.633 1 77.88 26 THR B N 1
ATOM 1348 C CA . THR B 1 26 ? 14.609 6.695 -16.375 1 77.88 26 THR B CA 1
ATOM 1349 C C . THR B 1 26 ? 15.703 7.184 -15.438 1 77.88 26 THR B C 1
ATOM 1351 O O . THR B 1 26 ? 16.891 7.035 -15.734 1 77.88 26 THR B O 1
ATOM 1354 N N . THR B 1 27 ? 15.367 7.676 -14.266 1 79 27 THR B N 1
ATOM 1355 C CA . THR B 1 27 ? 16.344 8.328 -13.406 1 79 27 THR B CA 1
ATOM 1356 C C . THR B 1 27 ? 16.703 7.438 -12.219 1 79 27 THR B C 1
ATOM 1358 O O . THR B 1 27 ? 17.734 7.637 -11.562 1 79 27 THR B O 1
ATOM 1361 N N . GLY B 1 28 ? 15.828 6.535 -11.914 1 78.31 28 GLY B N 1
ATOM 1362 C CA . GLY B 1 28 ? 16.016 5.703 -10.742 1 78.31 28 GLY B CA 1
ATOM 1363 C C . GLY B 1 28 ? 15.555 6.371 -9.461 1 78.31 28 GLY B C 1
ATOM 1364 O O . GLY B 1 28 ? 15.648 5.785 -8.375 1 78.31 28 GLY B O 1
ATOM 1365 N N . ALA B 1 29 ? 15.094 7.621 -9.617 1 81.56 29 ALA B N 1
ATOM 1366 C CA . ALA B 1 29 ? 14.664 8.352 -8.43 1 81.56 29 ALA B CA 1
ATOM 1367 C C . ALA B 1 29 ? 13.477 7.672 -7.766 1 81.56 29 ALA B C 1
ATOM 1369 O O . ALA B 1 29 ? 12.57 7.188 -8.445 1 81.56 29 ALA B O 1
ATOM 1370 N N . ARG B 1 30 ? 13.656 7.582 -6.43 1 86.69 30 ARG B N 1
ATOM 1371 C CA . ARG B 1 30 ? 12.539 7.031 -5.668 1 86.69 30 ARG B CA 1
ATOM 1372 C C . ARG B 1 30 ? 11.555 8.125 -5.266 1 86.69 30 ARG B C 1
ATOM 1374 O O . ARG B 1 30 ? 11.945 9.109 -4.637 1 86.69 30 ARG B O 1
ATOM 1381 N N . GLU B 1 31 ? 10.312 7.98 -5.691 1 86.62 31 GLU B N 1
ATOM 1382 C CA . GLU B 1 31 ? 9.289 8.969 -5.367 1 86.62 31 GLU B CA 1
ATOM 1383 C C . GLU B 1 31 ? 8.25 8.391 -4.402 1 86.62 31 GLU B C 1
ATOM 1385 O O . GLU B 1 31 ? 7.902 7.215 -4.492 1 86.62 31 GLU B O 1
ATOM 1390 N N . GLN B 1 32 ? 7.816 9.336 -3.557 1 92 32 GLN B N 1
ATOM 1391 C CA . GLN B 1 32 ? 6.777 8.922 -2.615 1 92 32 GLN B CA 1
ATOM 1392 C C . GLN B 1 32 ? 5.395 9.016 -3.248 1 92 32 GLN B C 1
ATOM 1394 O O . GLN B 1 32 ? 4.941 10.109 -3.609 1 92 32 GLN B O 1
ATOM 1399 N N . HIS B 1 33 ? 4.734 7.91 -3.379 1 93.94 33 HIS B N 1
ATOM 1400 C CA . HIS B 1 33 ? 3.359 7.867 -3.863 1 93.94 33 HIS B CA 1
ATOM 1401 C C . HIS B 1 33 ? 2.379 7.637 -2.719 1 93.94 33 HIS B C 1
ATOM 1403 O O . HIS B 1 33 ? 2.625 6.805 -1.844 1 93.94 33 HIS B O 1
ATOM 1409 N N . VAL B 1 34 ? 1.308 8.398 -2.752 1 96.31 34 VAL B N 1
ATOM 1410 C CA . VAL B 1 34 ? 0.296 8.273 -1.708 1 96.31 34 VAL B CA 1
ATOM 1411 C C . VAL B 1 34 ? -1.057 7.949 -2.336 1 96.31 34 VAL B C 1
ATOM 1413 O O . VAL B 1 34 ? -1.476 8.602 -3.297 1 96.31 34 VAL B O 1
ATOM 1416 N N . PHE B 1 35 ? -1.694 6.883 -1.844 1 96.19 35 PHE B N 1
ATOM 1417 C CA . PHE B 1 35 ? -3.066 6.539 -2.197 1 96.19 35 PHE B CA 1
ATOM 1418 C C . PHE B 1 35 ? -4 6.758 -1.013 1 96.19 35 PHE B C 1
ATOM 1420 O O . PHE B 1 35 ? -3.758 6.246 0.081 1 96.19 35 PHE B O 1
ATOM 1427 N N . LEU B 1 36 ? -4.992 7.562 -1.213 1 97.75 36 LEU B N 1
ATOM 1428 C CA . LEU B 1 36 ? -5.969 7.82 -0.161 1 97.75 36 LEU B CA 1
ATOM 1429 C C . LEU B 1 36 ? -7.289 7.117 -0.462 1 97.75 36 LEU B C 1
ATOM 1431 O O . LEU B 1 36 ? -7.836 7.258 -1.558 1 97.75 36 LEU B O 1
ATOM 1435 N N . SER B 1 37 ? -7.746 6.359 0.55 1 96.38 37 SER B N 1
ATOM 1436 C CA . SER B 1 37 ? -9.039 5.691 0.42 1 96.38 37 SER B CA 1
ATOM 1437 C C . SER B 1 37 ? -9.961 6.047 1.58 1 96.38 37 SER B C 1
ATOM 1439 O O . SER B 1 37 ? -9.5 6.473 2.643 1 96.38 37 SER B O 1
ATOM 1441 N N . TRP B 1 38 ? -11.18 5.965 1.368 1 93.81 38 TRP B N 1
ATOM 1442 C CA . TRP B 1 38 ? -12.258 6.156 2.324 1 93.81 38 TRP B CA 1
ATOM 1443 C C . TRP B 1 38 ? -13.242 4.988 2.275 1 93.81 38 TRP B C 1
ATOM 1445 O O . TRP B 1 38 ? -13.844 4.715 1.233 1 93.81 38 TRP B O 1
ATOM 1455 N N . ASP B 1 39 ? -13.375 4.332 3.398 1 89.62 39 ASP B N 1
ATOM 1456 C CA . ASP B 1 39 ? -14.25 3.17 3.494 1 89.62 39 ASP B CA 1
ATOM 1457 C C . ASP B 1 39 ? -13.914 2.135 2.424 1 89.62 39 ASP B C 1
ATOM 1459 O O . ASP B 1 39 ? -14.805 1.623 1.743 1 89.62 39 ASP B O 1
ATOM 1463 N N . GLY B 1 40 ? -12.594 2.01 2.27 1 86.94 40 GLY B N 1
ATOM 1464 C CA . GLY B 1 40 ? -12.117 0.968 1.374 1 86.94 40 GLY B CA 1
ATOM 1465 C C . GLY B 1 40 ? -12.141 1.376 -0.087 1 86.94 40 GLY B C 1
ATOM 1466 O O . GLY B 1 40 ? -11.68 0.631 -0.955 1 86.94 40 GLY B O 1
ATOM 1467 N N . LYS B 1 41 ? -12.68 2.463 -0.399 1 90.62 41 LYS B N 1
ATOM 1468 C CA . LYS B 1 41 ? -12.758 2.934 -1.779 1 90.62 41 LYS B CA 1
ATOM 1469 C C . LYS B 1 41 ? -11.711 4.008 -2.053 1 90.62 41 LYS B C 1
ATOM 1471 O O . LYS B 1 41 ? -11.477 4.883 -1.215 1 90.62 41 LYS B O 1
ATOM 1476 N N . ALA B 1 42 ? -11.172 3.902 -3.229 1 92.94 42 ALA B N 1
ATOM 1477 C CA . ALA B 1 42 ? -10.156 4.879 -3.621 1 92.94 42 ALA B CA 1
ATOM 1478 C C . ALA B 1 42 ? -10.773 6.27 -3.775 1 92.94 42 ALA B C 1
ATOM 1480 O O . ALA B 1 42 ? -11.828 6.426 -4.391 1 92.94 42 ALA B O 1
ATOM 1481 N N . VAL B 1 43 ? -10.078 7.242 -3.238 1 96.69 43 VAL B N 1
ATOM 1482 C CA . VAL B 1 43 ? -10.508 8.633 -3.367 1 96.69 43 VAL B CA 1
ATOM 1483 C C . VAL B 1 43 ? -9.586 9.367 -4.332 1 96.69 43 VAL B C 1
ATOM 1485 O O . VAL B 1 43 ? -10.047 9.992 -5.289 1 96.69 43 VAL B O 1
ATOM 1488 N N . THR B 1 44 ? -8.32 9.344 -4.102 1 96.94 44 THR B N 1
ATOM 1489 C CA . THR B 1 44 ? -7.328 9.984 -4.957 1 96.94 44 THR B CA 1
ATOM 1490 C C . THR B 1 44 ? -5.938 9.414 -4.695 1 96.94 44 THR B C 1
ATOM 1492 O O . THR B 1 44 ? -5.754 8.609 -3.781 1 96.94 44 THR B O 1
ATOM 1495 N N . ASP B 1 45 ? -5.023 9.695 -5.512 1 95.44 45 ASP B N 1
ATOM 1496 C CA . ASP B 1 45 ? -3.607 9.398 -5.312 1 95.44 45 ASP B CA 1
ATOM 1497 C C . ASP B 1 45 ? -2.729 10.516 -5.875 1 95.44 45 ASP B C 1
ATOM 1499 O O . ASP B 1 45 ? -3.178 11.312 -6.703 1 95.44 45 ASP B O 1
ATOM 1503 N N . TRP B 1 46 ? -1.53 10.594 -5.371 1 93.69 46 TRP B N 1
ATOM 1504 C CA . TRP B 1 46 ? -0.601 11.602 -5.879 1 93.69 46 TRP B CA 1
ATOM 1505 C C . TRP B 1 46 ? 0.84 11.219 -5.547 1 93.69 46 TRP B C 1
ATOM 1507 O O . TRP B 1 46 ? 1.086 10.391 -4.672 1 93.69 46 TRP B O 1
ATOM 1517 N N . VAL B 1 47 ? 1.736 11.758 -6.336 1 92.12 47 VAL B N 1
ATOM 1518 C CA . VAL B 1 47 ? 3.16 11.719 -6.02 1 92.12 47 VAL B CA 1
ATOM 1519 C C . VAL B 1 47 ? 3.551 12.969 -5.238 1 92.12 47 VAL B C 1
ATOM 1521 O O . VAL B 1 47 ? 3.234 14.086 -5.652 1 92.12 47 VAL B O 1
ATOM 1524 N N . VAL B 1 48 ? 4.18 12.703 -4.129 1 93.19 48 VAL B N 1
ATOM 1525 C CA . VAL B 1 48 ? 4.586 13.828 -3.295 1 93.19 48 VAL B CA 1
ATOM 1526 C C . VAL B 1 48 ? 5.711 14.602 -3.979 1 93.19 48 VAL B C 1
ATOM 1528 O O . VAL B 1 48 ? 6.82 14.086 -4.137 1 93.19 48 VAL B O 1
ATOM 1531 N N . ALA B 1 49 ? 5.449 15.727 -4.387 1 83.56 49 ALA B N 1
ATOM 1532 C CA . ALA B 1 49 ? 6.422 16.516 -5.137 1 83.56 49 ALA B CA 1
ATOM 1533 C C . ALA B 1 49 ? 7.012 17.625 -4.27 1 83.56 49 ALA B C 1
ATOM 1535 O O . ALA B 1 49 ? 8.086 18.156 -4.57 1 83.56 49 ALA B O 1
ATOM 1536 N N . SER B 1 50 ? 6.379 18.031 -3.357 1 81.25 50 SER B N 1
ATOM 1537 C CA . SER B 1 50 ? 6.777 19.141 -2.48 1 81.25 50 SER B CA 1
ATOM 1538 C C . SER B 1 50 ? 6.211 18.953 -1.076 1 81.25 50 SER B C 1
ATOM 1540 O O . SER B 1 50 ? 5.523 17.969 -0.802 1 81.25 50 SER B O 1
ATOM 1542 N N . ASP B 1 51 ? 6.629 19.844 -0.284 1 85.44 51 ASP B N 1
ATOM 1543 C CA . ASP B 1 51 ? 6.109 19.844 1.08 1 85.44 51 ASP B CA 1
ATOM 1544 C C . ASP B 1 51 ? 4.789 20.594 1.166 1 85.44 51 ASP B C 1
ATOM 1546 O O . ASP B 1 51 ? 4.422 21.094 2.232 1 85.44 51 ASP B O 1
ATOM 1550 N N . SER B 1 52 ? 4.09 20.672 0.055 1 91.06 52 SER B N 1
ATOM 1551 C CA . SER B 1 52 ? 2.816 21.375 0.065 1 91.06 52 SER B CA 1
ATOM 1552 C C . SER B 1 52 ? 1.681 20.469 0.523 1 91.06 52 SER B C 1
ATOM 1554 O O . SER B 1 52 ? 1.792 19.25 0.451 1 91.06 52 SER B O 1
ATOM 1556 N N . ILE B 1 53 ? 0.651 21.156 0.992 1 96.12 53 ILE B N 1
ATOM 1557 C CA . ILE B 1 53 ? -0.532 20.438 1.455 1 96.12 53 ILE B CA 1
ATOM 1558 C C . ILE B 1 53 ? -1.355 19.969 0.256 1 96.12 53 ILE B C 1
ATOM 1560 O O . ILE B 1 53 ? -1.706 20.781 -0.613 1 96.12 53 ILE B O 1
ATOM 1564 N N . LYS B 1 54 ? -1.601 18.688 0.116 1 97.69 54 LYS B N 1
ATOM 1565 C CA . LYS B 1 54 ? -2.562 18.141 -0.835 1 97.69 54 LYS B CA 1
ATOM 1566 C C . LYS B 1 54 ? -3.99 18.297 -0.32 1 97.69 54 LYS B C 1
ATOM 1568 O O . LYS B 1 54 ? -4.336 17.734 0.729 1 97.69 54 LYS B O 1
ATOM 1573 N N . ALA B 1 55 ? -4.766 19 -1 1 97.31 55 ALA B N 1
ATOM 1574 C CA . ALA B 1 55 ? -6.172 19.156 -0.637 1 97.31 55 ALA B CA 1
ATOM 1575 C C . ALA B 1 55 ? -7.023 18.047 -1.238 1 97.31 55 ALA B C 1
ATOM 1577 O O . ALA B 1 55 ? -6.922 17.75 -2.432 1 97.31 55 ALA B O 1
ATOM 1578 N N . VAL B 1 56 ? -7.836 17.438 -0.377 1 97.31 56 VAL B N 1
ATOM 1579 C CA . VAL B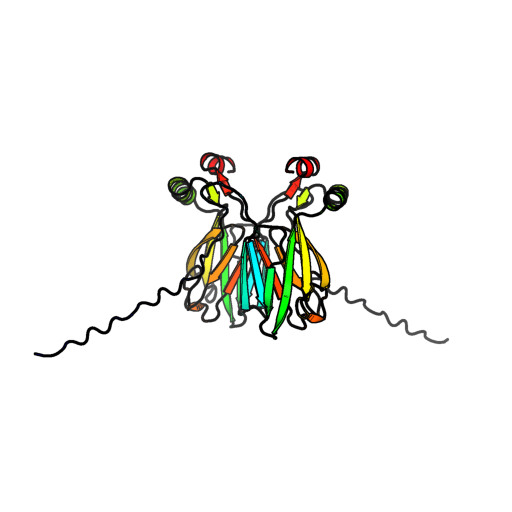 1 56 ? -8.734 16.375 -0.812 1 97.31 56 VAL B CA 1
ATOM 1580 C C . VAL B 1 56 ? -10.125 16.594 -0.228 1 97.31 56 VAL B C 1
ATOM 1582 O O . VAL B 1 56 ? -10.266 16.859 0.969 1 97.31 56 VAL B O 1
ATOM 1585 N N . THR B 1 57 ? -11.109 16.516 -1.021 1 96.62 57 THR B N 1
ATOM 1586 C CA . THR B 1 57 ? -12.477 16.484 -0.511 1 96.62 57 THR B CA 1
ATOM 1587 C C . THR B 1 57 ? -12.961 15.039 -0.345 1 96.62 57 THR B C 1
ATOM 1589 O O . THR B 1 57 ? -13.016 14.281 -1.316 1 96.62 57 THR B O 1
ATOM 1592 N N . LEU B 1 58 ? -13.297 14.727 0.808 1 96.44 58 LEU B N 1
ATOM 1593 C CA . LEU B 1 58 ? -13.758 13.367 1.092 1 96.44 58 LEU B CA 1
ATOM 1594 C C . LEU B 1 58 ? -15.211 13.188 0.672 1 96.44 58 LEU B C 1
ATOM 1596 O O . LEU B 1 58 ? -15.914 14.164 0.417 1 96.44 58 LEU B O 1
ATOM 1600 N N . PRO B 1 59 ? -15.602 11.898 0.542 1 93.5 59 PRO B N 1
ATOM 1601 C CA . PRO B 1 59 ? -16.969 11.633 0.101 1 93.5 59 PRO B CA 1
ATOM 1602 C C . PRO B 1 59 ? -18.016 12.234 1.036 1 93.5 59 PRO B C 1
ATOM 1604 O O . PRO B 1 59 ? -19.156 12.492 0.616 1 93.5 59 PRO B O 1
ATOM 1607 N N . ASN B 1 60 ? -17.688 12.508 2.314 1 91.19 60 ASN B N 1
ATOM 1608 C CA . ASN B 1 60 ? -18.641 13.102 3.252 1 91.19 60 ASN B CA 1
ATOM 1609 C C . ASN B 1 60 ? -18.594 14.633 3.195 1 91.19 60 ASN B C 1
ATOM 1611 O O . ASN B 1 60 ? -19.234 15.305 4.012 1 91.19 60 ASN B O 1
ATOM 1615 N N . GLY B 1 61 ? -17.812 15.172 2.289 1 93.25 61 GLY B N 1
ATOM 1616 C CA . GLY B 1 61 ? -17.734 16.609 2.076 1 93.25 61 GLY B CA 1
ATOM 1617 C C . GLY B 1 61 ? -16.641 17.266 2.875 1 93.25 61 GLY B C 1
ATOM 1618 O O . GLY B 1 61 ? -16.359 18.453 2.693 1 93.25 61 GLY B O 1
ATOM 1619 N N . PHE B 1 62 ? -16.031 16.531 3.719 1 95.69 62 PHE B N 1
ATOM 1620 C CA . PHE B 1 62 ? -14.961 17.078 4.539 1 95.69 62 PHE B CA 1
ATOM 1621 C C . PHE B 1 62 ? -13.758 17.438 3.68 1 95.69 62 PHE B C 1
ATOM 1623 O O . PHE B 1 62 ? -13.312 16.641 2.859 1 95.69 62 PHE B O 1
ATOM 1630 N N . ALA B 1 63 ? -13.242 18.672 3.852 1 97.56 63 ALA B N 1
ATOM 1631 C CA . ALA B 1 63 ? -12.062 19.125 3.135 1 97.56 63 ALA B CA 1
ATOM 1632 C C . ALA B 1 63 ? -10.789 18.797 3.912 1 97.56 63 ALA B C 1
ATOM 1634 O O . ALA B 1 63 ? -10.43 19.516 4.852 1 97.56 63 ALA B O 1
ATOM 1635 N N . LEU B 1 64 ? -10.086 17.875 3.453 1 97.94 64 LEU B N 1
ATOM 1636 C CA . LEU B 1 64 ? -8.914 17.359 4.148 1 97.94 64 LEU B CA 1
ATOM 1637 C C . LEU B 1 64 ? -7.629 17.828 3.475 1 97.94 64 LEU B C 1
ATOM 1639 O O . LEU B 1 64 ? -7.531 17.828 2.244 1 97.94 64 LEU B O 1
ATOM 1643 N N . GLY B 1 65 ? -6.75 18.281 4.316 1 98.31 65 GLY B N 1
ATOM 1644 C CA . GLY B 1 65 ? -5.391 18.5 3.852 1 98.31 65 GLY B CA 1
ATOM 1645 C C . GLY B 1 65 ? -4.414 17.453 4.348 1 98.31 65 GLY B C 1
ATOM 1646 O O . GLY B 1 65 ? -4.453 17.062 5.52 1 98.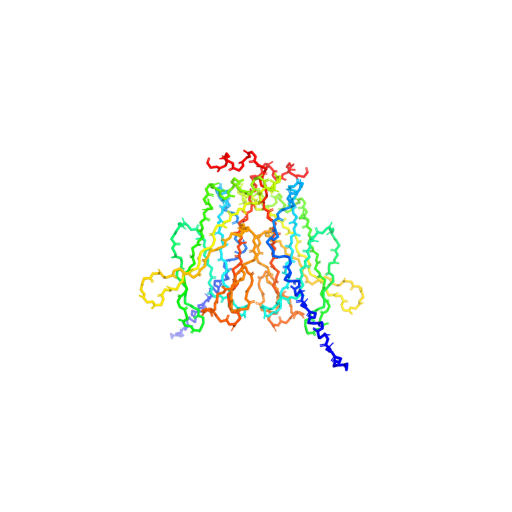31 65 GLY B O 1
ATOM 1647 N N . VAL B 1 66 ? -3.576 16.969 3.482 1 98.31 66 VAL B N 1
ATOM 1648 C CA . VAL B 1 66 ? -2.549 16 3.848 1 98.31 66 VAL B CA 1
ATOM 1649 C C . VAL B 1 66 ? -1.174 16.531 3.441 1 98.31 66 VAL B C 1
ATOM 1651 O O . VAL B 1 66 ? -0.97 16.922 2.291 1 98.31 66 VAL B O 1
ATOM 1654 N N . LYS B 1 67 ? -0.302 16.547 4.336 1 98.19 67 LYS B N 1
ATOM 1655 C CA . LYS B 1 67 ? 1.075 16.953 4.062 1 98.19 67 LYS B CA 1
ATOM 1656 C C . LYS B 1 67 ? 2.055 15.836 4.422 1 98.19 67 LYS B C 1
ATOM 1658 O O . LYS B 1 67 ? 2.004 15.289 5.527 1 98.19 67 LYS B O 1
ATOM 1663 N N . ILE B 1 68 ? 2.828 15.445 3.477 1 96.88 68 ILE B N 1
ATOM 1664 C CA . ILE B 1 68 ? 3.879 14.453 3.668 1 96.88 68 ILE B CA 1
ATOM 1665 C C . ILE B 1 68 ? 5.246 15.117 3.533 1 96.88 68 ILE B C 1
ATOM 1667 O O . ILE B 1 68 ? 5.539 15.75 2.518 1 96.88 68 ILE B O 1
ATOM 1671 N N . GLU B 1 69 ? 6.105 14.953 4.562 1 95.5 69 GLU B N 1
ATOM 1672 C CA . GLU B 1 69 ? 7.414 15.602 4.547 1 95.5 69 GLU B CA 1
ATOM 1673 C C . GLU B 1 69 ? 8.477 14.703 5.18 1 95.5 69 GLU B C 1
ATOM 1675 O O . GLU B 1 69 ? 8.156 13.742 5.879 1 95.5 69 GLU B O 1
ATOM 1680 N N . GLU B 1 70 ? 9.664 15.062 4.852 1 91.5 70 GLU B N 1
ATOM 1681 C CA . GLU B 1 70 ? 10.758 14.445 5.598 1 91.5 70 GLU B CA 1
ATOM 1682 C C . GLU B 1 70 ? 10.711 14.844 7.07 1 91.5 70 GLU B C 1
ATOM 1684 O O . GLU B 1 70 ? 10.477 16 7.398 1 91.5 70 GLU B O 1
ATOM 1689 N N . PRO B 1 71 ? 10.953 13.875 7.934 1 92.12 71 PRO B N 1
ATOM 1690 C CA . PRO B 1 71 ? 10.977 14.242 9.352 1 92.12 71 PRO B CA 1
ATOM 1691 C C . PRO B 1 71 ? 12.086 15.227 9.695 1 92.12 71 PRO B C 1
ATOM 1693 O O . PRO B 1 71 ? 13.102 15.281 9 1 92.12 71 PRO B O 1
ATOM 1696 N N . GLU B 1 72 ? 11.891 15.969 10.727 1 92.5 72 GLU B N 1
ATOM 1697 C CA . GLU B 1 72 ? 12.961 16.812 11.25 1 92.5 72 GLU B CA 1
ATOM 1698 C C . GLU B 1 72 ? 14.156 15.969 11.68 1 92.5 72 GLU B C 1
ATOM 1700 O O . GLU B 1 72 ? 13.992 14.82 12.117 1 92.5 72 GLU B O 1
ATOM 1705 N N . PRO B 1 73 ? 15.281 16.578 11.633 1 89.56 73 PRO B N 1
ATOM 1706 C CA . PRO B 1 73 ? 16.484 15.836 12 1 89.56 73 PRO B CA 1
ATOM 1707 C C . PRO B 1 73 ? 16.422 15.242 13.398 1 89.56 73 PRO B C 1
ATOM 1709 O O . PRO B 1 73 ? 16.922 14.141 13.633 1 89.56 73 PRO B O 1
ATOM 1712 N N . GLU B 1 74 ? 15.828 15.945 14.305 1 91.75 74 GLU B N 1
ATOM 1713 C CA . GLU B 1 74 ? 15.734 15.477 15.68 1 91.75 74 GLU B CA 1
ATOM 1714 C C . GLU B 1 74 ? 15.008 14.133 15.758 1 91.75 74 GLU B C 1
ATOM 1716 O O . GLU B 1 74 ? 15.328 13.297 16.609 1 91.75 74 GLU B O 1
ATOM 1721 N N . LYS B 1 75 ? 14.07 13.914 14.922 1 90.94 75 LYS B N 1
ATOM 1722 C CA . LYS B 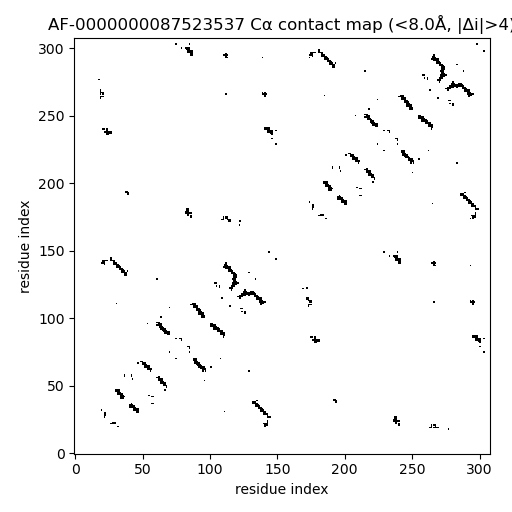1 75 ? 13.328 12.656 14.922 1 90.94 75 LYS B CA 1
ATOM 1723 C C . LYS B 1 75 ? 14.211 11.492 14.492 1 90.94 75 LYS B C 1
ATOM 1725 O O . LYS B 1 75 ? 14.094 10.383 15.023 1 90.94 75 LYS B O 1
ATOM 1730 N N . TYR B 1 76 ? 15.055 11.742 13.555 1 84.06 76 TYR B N 1
ATOM 1731 C CA . TYR B 1 76 ? 15.969 10.688 13.125 1 84.06 76 TYR B CA 1
ATOM 1732 C C . TYR B 1 76 ? 16.938 10.312 14.242 1 84.06 76 TYR B C 1
ATOM 1734 O O . TYR B 1 76 ? 17.25 9.133 14.422 1 84.06 76 TYR B O 1
ATOM 1742 N N . VAL B 1 77 ? 17.359 11.32 14.945 1 87 77 VAL B N 1
ATOM 1743 C CA . VAL B 1 77 ? 18.25 11.062 16.078 1 87 77 VAL B CA 1
ATOM 1744 C C . VAL B 1 77 ? 17.531 10.219 17.125 1 87 77 VAL B C 1
ATOM 1746 O O . VAL B 1 77 ? 18.094 9.234 17.625 1 87 77 VAL B O 1
ATOM 1749 N N . GLU B 1 78 ? 16.359 10.602 17.344 1 90.38 78 GLU B N 1
ATOM 1750 C CA . GLU B 1 78 ? 15.539 9.852 18.297 1 90.38 78 GLU B CA 1
ATOM 1751 C C . GLU B 1 78 ? 15.398 8.391 17.875 1 90.38 78 GLU B C 1
ATOM 1753 O O . GLU B 1 78 ? 15.594 7.48 18.688 1 90.38 78 GLU B O 1
ATOM 1758 N N . LEU B 1 79 ? 15.055 8.188 16.625 1 86.38 79 LEU B N 1
ATOM 1759 C CA . LEU B 1 79 ? 14.859 6.84 16.094 1 86.38 79 LEU B CA 1
ATOM 1760 C C . LEU B 1 79 ? 16.172 6.051 16.109 1 86.38 79 LEU B C 1
ATOM 1762 O O . LEU B 1 79 ? 16.172 4.863 16.438 1 86.38 79 LEU B O 1
ATOM 1766 N N . SER B 1 80 ? 17.188 6.742 15.766 1 84.06 80 SER B N 1
ATOM 1767 C CA . SER B 1 80 ? 18.484 6.09 15.711 1 84.06 80 SER B CA 1
ATOM 1768 C C . SER B 1 80 ? 18.953 5.648 17.094 1 84.06 80 SER B C 1
ATOM 1770 O O . SER B 1 80 ? 19.688 4.668 17.219 1 84.06 80 SER B O 1
ATOM 1772 N N . ASN B 1 81 ? 18.562 6.328 18.125 1 87.94 81 ASN B N 1
ATOM 1773 C CA . ASN B 1 81 ? 18.891 5.965 19.484 1 87.94 81 ASN B CA 1
ATOM 1774 C C . ASN B 1 81 ? 18.109 4.742 19.953 1 87.94 81 ASN B C 1
ATOM 1776 O O . ASN B 1 81 ? 18.562 4.016 20.844 1 87.94 81 ASN B O 1
ATOM 1780 N N . LYS B 1 82 ? 17.062 4.469 19.297 1 85.88 82 LYS B N 1
ATOM 1781 C CA . LYS B 1 82 ? 16.172 3.408 19.75 1 85.88 82 LYS B CA 1
ATOM 1782 C C . LYS B 1 82 ? 16.312 2.168 18.859 1 85.88 82 LYS B C 1
ATOM 1784 O O . LYS B 1 82 ? 16.047 1.051 19.312 1 85.88 82 LYS B O 1
ATOM 1789 N N . LEU B 1 83 ? 16.672 2.457 17.641 1 83.12 83 LEU B N 1
ATOM 1790 C CA . LEU B 1 83 ? 16.656 1.374 16.656 1 83.12 83 LEU B CA 1
ATOM 1791 C C . LEU B 1 83 ? 18.031 1.211 16 1 83.12 83 LEU B C 1
ATOM 1793 O O . LEU B 1 83 ? 18.656 2.197 15.602 1 83.12 83 LEU B O 1
ATOM 1797 N N . GLN B 1 84 ? 18.5 0.019 15.812 1 83.06 84 GLN B N 1
ATOM 1798 C CA . GLN B 1 84 ? 19.75 -0.243 15.102 1 83.06 84 GLN B CA 1
ATOM 1799 C C . GLN B 1 84 ? 19.594 0.055 13.609 1 83.06 84 GLN B C 1
ATOM 1801 O O . GLN B 1 84 ? 20.531 0.548 12.977 1 83.06 84 GLN B O 1
ATOM 1806 N N . HIS B 1 85 ? 18.453 -0.27 13.039 1 82.88 85 HIS B N 1
ATOM 1807 C CA . HIS B 1 85 ? 18.094 0.045 11.656 1 82.88 85 HIS B CA 1
ATOM 1808 C C . HIS B 1 85 ? 16.828 0.902 11.602 1 82.88 85 HIS B C 1
ATOM 1810 O O . HIS B 1 85 ? 15.758 0.464 12.016 1 82.88 85 HIS B O 1
ATOM 1816 N N . VAL B 1 86 ? 17.062 2.045 11.086 1 81.75 86 VAL B N 1
ATOM 1817 C CA . VAL B 1 86 ? 15.977 3.014 11.062 1 81.75 86 VAL B CA 1
ATOM 1818 C C . VAL B 1 86 ? 15.211 2.9 9.742 1 81.75 86 VAL B C 1
ATOM 1820 O O . VAL B 1 86 ? 15.797 3.016 8.664 1 81.75 86 VAL B O 1
ATOM 1823 N N . PRO B 1 87 ? 13.945 2.691 9.891 1 83.81 87 PRO B N 1
ATOM 1824 C CA . PRO B 1 87 ? 13.172 2.686 8.648 1 83.81 87 PRO B CA 1
ATOM 1825 C C . PRO B 1 87 ? 13.109 4.059 7.988 1 83.81 87 PRO B C 1
ATOM 1827 O O . PRO B 1 87 ? 13.133 5.082 8.68 1 83.81 87 PRO B O 1
ATOM 1830 N N . GLU B 1 88 ? 13.141 3.996 6.59 1 88 88 GLU B N 1
ATOM 1831 C CA . GLU B 1 88 ? 12.828 5.242 5.898 1 88 88 GLU B CA 1
ATOM 1832 C C . GLU B 1 88 ? 11.453 5.77 6.32 1 88 88 GLU B C 1
ATOM 1834 O O . GLU B 1 88 ? 10.453 5.055 6.238 1 88 88 GLU B O 1
ATOM 1839 N N . THR B 1 89 ? 11.461 7.02 6.855 1 90.81 89 THR B N 1
ATOM 1840 C CA . THR B 1 89 ? 10.289 7.527 7.555 1 90.81 89 THR B CA 1
ATOM 1841 C C . THR B 1 89 ? 9.844 8.859 6.965 1 90.81 89 THR B C 1
ATOM 1843 O O . THR B 1 89 ? 10.664 9.633 6.469 1 90.81 89 THR B O 1
ATOM 1846 N N . VAL B 1 90 ? 8.523 9.031 7.035 1 93.69 90 VAL B N 1
ATOM 1847 C CA . VAL B 1 90 ? 7.961 10.336 6.688 1 93.69 90 VAL B CA 1
ATOM 1848 C C . VAL B 1 90 ? 7.137 10.875 7.852 1 93.69 90 VAL B C 1
ATOM 1850 O O . VAL B 1 90 ? 6.684 10.109 8.703 1 93.69 90 VAL B O 1
ATOM 1853 N N . LYS B 1 91 ? 7.062 12.164 7.883 1 96 91 LYS B N 1
ATOM 1854 C CA . LYS B 1 91 ? 6.09 12.844 8.734 1 96 91 LYS B CA 1
ATOM 1855 C C . LYS B 1 91 ? 4.781 13.094 7.988 1 96 91 LYS B C 1
ATOM 1857 O O . LYS B 1 91 ? 4.785 13.633 6.879 1 96 91 LYS B O 1
ATOM 1862 N N . ILE B 1 92 ? 3.674 12.688 8.531 1 97.56 92 ILE B N 1
ATOM 1863 C CA . ILE B 1 92 ? 2.346 12.828 7.949 1 97.56 92 ILE B CA 1
ATOM 1864 C C . ILE B 1 92 ? 1.514 13.797 8.789 1 97.56 92 ILE B C 1
ATOM 1866 O O . ILE B 1 92 ? 1.284 13.555 9.977 1 97.56 92 ILE B O 1
ATOM 1870 N N . SER B 1 93 ? 1.104 14.859 8.18 1 98.31 93 SER B N 1
ATOM 1871 C CA . SER B 1 93 ? 0.26 15.836 8.867 1 98.31 93 SER B CA 1
ATOM 1872 C C . SER B 1 93 ? -1.095 15.977 8.18 1 98.31 93 SER B C 1
ATOM 1874 O O . SER B 1 93 ? -1.17 16.047 6.953 1 98.31 93 SER B O 1
ATOM 1876 N N . LEU B 1 94 ? -2.119 15.984 9 1 98.5 94 LEU B N 1
ATOM 1877 C CA . LEU B 1 94 ? -3.473 16.188 8.492 1 98.5 94 LEU B CA 1
ATOM 1878 C C . LEU B 1 94 ? -4.016 17.547 8.906 1 98.5 94 LEU B C 1
ATOM 1880 O O . LEU B 1 94 ? -3.766 18 10.023 1 98.5 94 LEU B O 1
ATOM 1884 N N . PHE B 1 95 ? -4.758 18.125 7.996 1 98.44 95 PHE B N 1
ATOM 1885 C CA . PHE B 1 95 ? -5.328 19.438 8.234 1 98.44 95 PHE B CA 1
ATOM 1886 C C . PHE B 1 95 ? -6.805 19.469 7.859 1 98.44 95 PHE B C 1
ATOM 1888 O O . PHE B 1 95 ? -7.234 18.75 6.957 1 98.44 95 PHE B O 1
ATOM 1895 N N . ASP B 1 96 ? -7.582 20.297 8.555 1 98.25 96 ASP B N 1
ATOM 1896 C CA . ASP B 1 96 ? -8.922 20.719 8.156 1 98.25 96 ASP B CA 1
ATOM 1897 C C . ASP B 1 96 ? -8.867 21.953 7.273 1 98.25 96 ASP B C 1
ATOM 1899 O O . ASP B 1 96 ? -8.383 23.016 7.695 1 98.25 96 ASP B O 1
ATOM 1903 N N . LEU B 1 97 ? -9.352 21.797 6.09 1 97.38 97 LEU B N 1
ATO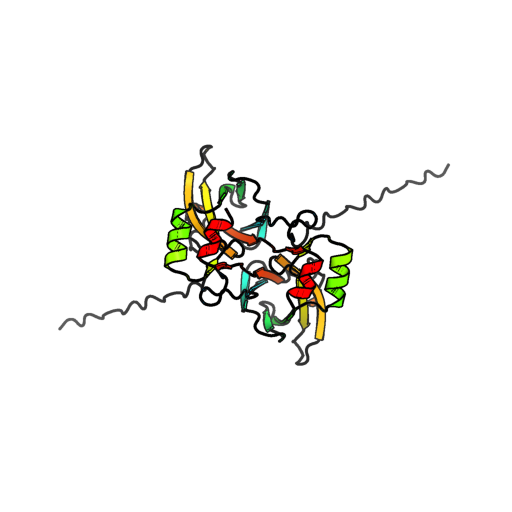M 1904 C CA . LEU B 1 97 ? -9.289 22.906 5.152 1 97.38 97 LEU B CA 1
ATOM 1905 C C . LEU B 1 97 ? -10.664 23.547 4.973 1 97.38 97 LEU B C 1
ATOM 1907 O O . LEU B 1 97 ? -10.883 24.297 4.023 1 97.38 97 LEU B O 1
ATOM 1911 N N . SER B 1 98 ? -11.578 23.234 5.797 1 93.5 98 SER B N 1
ATOM 1912 C CA . SER B 1 98 ? -12.969 23.625 5.605 1 93.5 98 SER B CA 1
ATOM 1913 C C . SER B 1 98 ? -13.141 25.141 5.711 1 93.5 98 SER B C 1
ATOM 1915 O O . SER B 1 98 ? -14.047 25.703 5.098 1 93.5 98 SER B O 1
ATOM 1917 N N . ASN B 1 99 ? -12.312 25.859 6.391 1 89.81 99 ASN B N 1
ATOM 1918 C CA . ASN B 1 99 ? -12.547 27.266 6.645 1 89.81 99 ASN B CA 1
ATOM 1919 C C . ASN B 1 99 ? -11.453 28.141 6.027 1 89.81 99 ASN B C 1
ATOM 1921 O O . ASN B 1 99 ? -11.148 29.219 6.535 1 89.81 99 ASN B O 1
ATOM 1925 N N . GLY B 1 100 ? -10.82 27.734 4.918 1 84.38 100 GLY B N 1
ATOM 1926 C CA . GLY B 1 100 ? -9.852 28.531 4.176 1 84.38 100 GLY B CA 1
ATOM 1927 C C . GLY B 1 100 ? -8.438 28.406 4.723 1 84.38 100 GLY B C 1
ATOM 1928 O O . GLY B 1 100 ? -7.492 28.188 3.965 1 84.38 100 GLY B O 1
ATOM 1929 N N . LYS B 1 101 ? -8.289 28.703 6.062 1 91.06 101 LYS B N 1
ATOM 1930 C CA . LYS B 1 101 ? -6.961 28.5 6.629 1 91.06 101 LYS B CA 1
ATOM 1931 C C . LYS B 1 101 ? -6.793 27.062 7.121 1 91.06 101 LYS B C 1
ATOM 1933 O O . LYS B 1 101 ? -7.664 26.531 7.82 1 91.06 101 LYS B O 1
ATOM 1938 N N . PRO B 1 102 ? -5.691 26.531 6.844 1 96.06 102 PRO B N 1
ATOM 1939 C CA . PRO B 1 102 ? -5.477 25.156 7.289 1 96.06 102 PRO B CA 1
ATOM 1940 C C . PRO B 1 102 ? -5.383 25.031 8.805 1 96.06 102 PRO B C 1
ATOM 1942 O O . PRO B 1 102 ? -4.523 25.672 9.43 1 96.06 102 PRO B O 1
ATOM 1945 N N . ARG B 1 103 ? -6.246 24.281 9.445 1 97.69 103 ARG B N 1
ATOM 1946 C CA . ARG B 1 103 ? -6.176 23.969 10.867 1 97.69 103 ARG B CA 1
ATOM 1947 C C . ARG B 1 103 ? -5.559 22.594 11.094 1 97.69 103 ARG B C 1
ATOM 1949 O O . ARG B 1 103 ? -6.098 21.578 10.633 1 97.69 103 ARG B O 1
ATOM 1956 N N . PRO B 1 104 ? -4.469 22.562 11.844 1 97.69 104 PRO B N 1
ATOM 1957 C CA . PRO B 1 104 ? -3.842 21.25 12.086 1 97.69 104 PRO B CA 1
ATOM 1958 C C . PRO B 1 104 ? -4.734 20.312 12.891 1 97.69 104 PRO B C 1
ATOM 1960 O O . PRO B 1 104 ? -5.34 20.719 13.883 1 97.69 104 PRO B O 1
ATOM 1963 N N . LEU B 1 105 ? -4.863 19.062 12.414 1 98.12 105 LEU B N 1
ATOM 1964 C CA . LEU B 1 105 ? -5.629 18.031 13.117 1 98.12 105 LEU B CA 1
ATOM 1965 C C . LEU B 1 105 ? -4.703 17.094 13.883 1 98.12 105 LEU B C 1
ATOM 1967 O O . LEU B 1 105 ? -4.957 16.781 15.047 1 98.12 105 LEU B O 1
ATOM 1971 N N . THR B 1 106 ? -3.654 16.594 13.273 1 97.81 106 THR B N 1
ATOM 1972 C CA . THR B 1 106 ? -2.684 15.688 13.883 1 97.81 106 THR B CA 1
ATOM 1973 C C . THR B 1 106 ? -1.426 15.586 13.023 1 97.81 106 THR B C 1
ATOM 1975 O O . THR B 1 106 ? -1.411 16.047 11.875 1 97.81 106 THR B O 1
ATOM 1978 N N . HIS B 1 107 ? -0.369 15.07 13.57 1 97.69 107 HIS B N 1
ATOM 1979 C CA . HIS B 1 107 ? 0.78 14.586 12.805 1 97.69 107 HIS B CA 1
ATOM 1980 C C . HIS B 1 107 ? 1.332 13.297 13.406 1 97.69 107 HIS B C 1
ATOM 1982 O O . HIS B 1 107 ? 1.291 13.102 14.617 1 97.69 107 HIS B O 1
ATOM 1988 N N . THR B 1 108 ? 1.761 12.438 12.617 1 97.25 108 THR B N 1
ATOM 1989 C CA . THR B 1 108 ? 2.389 11.172 12.984 1 97.25 108 THR B CA 1
ATOM 1990 C C . THR B 1 108 ? 3.627 10.914 12.133 1 97.25 108 THR B C 1
ATOM 1992 O O . THR B 1 108 ? 3.891 11.648 11.172 1 97.25 108 THR B O 1
ATOM 1995 N N . TYR B 1 109 ? 4.387 10.008 12.578 1 94.06 109 TYR B N 1
ATOM 1996 C CA . TYR B 1 109 ? 5.492 9.492 11.781 1 94.06 109 TYR B CA 1
ATOM 1997 C C . TYR B 1 109 ? 5.211 8.07 11.312 1 94.06 109 TYR B C 1
ATOM 1999 O O . TYR B 1 109 ? 4.68 7.254 12.078 1 94.06 109 TYR B O 1
ATOM 2007 N N . GLY B 1 110 ? 5.441 7.793 10.023 1 92.88 110 GLY B N 1
ATOM 2008 C CA . GLY B 1 110 ? 5.227 6.477 9.445 1 92.88 110 GLY B CA 1
ATOM 2009 C C . GLY B 1 110 ? 6.246 6.109 8.391 1 92.88 110 GLY B C 1
ATOM 2010 O O . GLY B 1 110 ? 6.957 6.98 7.875 1 92.88 110 GLY B O 1
ATOM 2011 N N . GLY B 1 111 ? 6.371 4.805 8.125 1 91.31 111 GLY B N 1
ATOM 2012 C CA . GLY B 1 111 ? 7.27 4.371 7.062 1 91.31 111 GLY B CA 1
ATOM 2013 C C . GLY B 1 111 ? 6.848 4.852 5.688 1 91.31 111 GLY B C 1
ATOM 2014 O O . GLY B 1 111 ? 5.656 5.031 5.426 1 91.31 111 GLY B O 1
ATOM 2015 N N . THR B 1 112 ? 7.859 5.004 4.781 1 92.5 112 THR B N 1
ATOM 2016 C CA . THR B 1 112 ? 7.582 5.43 3.416 1 92.5 112 THR B CA 1
ATOM 2017 C C . THR B 1 112 ? 6.824 4.344 2.656 1 92.5 112 THR B C 1
ATOM 2019 O O . THR B 1 112 ? 6.242 4.605 1.601 1 92.5 112 THR B O 1
ATOM 2022 N N . ASN B 1 113 ? 6.863 3.195 3.1 1 92.38 113 ASN B N 1
ATOM 2023 C CA . ASN B 1 113 ? 6.074 2.057 2.637 1 92.38 113 ASN B CA 1
ATOM 2024 C C . ASN B 1 113 ? 5.234 1.462 3.762 1 92.38 113 ASN B C 1
ATOM 2026 O O . ASN B 1 113 ? 5.668 0.529 4.441 1 92.38 113 ASN B O 1
ATOM 2030 N N . SER B 1 114 ? 4.07 1.978 3.963 1 93.31 114 SER B N 1
ATOM 2031 C CA . SER B 1 114 ? 3.24 1.607 5.105 1 93.31 114 SER B CA 1
ATOM 2032 C C . SER B 1 114 ? 1.776 1.962 4.863 1 93.31 114 SER B C 1
ATOM 2034 O O . SER B 1 114 ? 1.449 2.629 3.879 1 93.31 114 SER B O 1
ATOM 2036 N N . LEU B 1 115 ? 0.932 1.43 5.684 1 94.69 115 LEU B N 1
ATOM 2037 C CA . LEU B 1 115 ? -0.477 1.799 5.777 1 94.69 115 LEU B CA 1
ATOM 2038 C C . LEU B 1 115 ? -0.727 2.686 6.992 1 94.69 115 LEU B C 1
ATOM 2040 O O . LEU B 1 115 ? -0.314 2.354 8.102 1 94.69 115 LEU B O 1
ATOM 2044 N N . GLN B 1 116 ? -1.389 3.859 6.75 1 95.88 116 GLN B N 1
ATOM 2045 C CA . GLN B 1 116 ? -1.668 4.812 7.82 1 95.88 116 GLN B CA 1
ATOM 2046 C C . GLN B 1 116 ? -3.15 5.172 7.863 1 95.88 116 GLN B C 1
ATOM 2048 O O . GLN B 1 116 ? -3.648 5.879 6.984 1 95.88 116 GLN B O 1
ATOM 2053 N N . GLY B 1 117 ? -3.82 4.695 8.922 1 96.31 117 GLY B N 1
ATOM 2054 C CA . GLY B 1 117 ? -5.238 4.988 9.062 1 96.31 117 GLY B CA 1
ATOM 2055 C C . GLY B 1 117 ? -5.52 6.086 10.078 1 96.31 117 GLY B C 1
ATOM 2056 O O . GLY B 1 117 ? -4.855 6.172 11.109 1 96.31 117 GLY B O 1
ATOM 2057 N N . TYR B 1 118 ? -6.445 6.922 9.742 1 96.81 118 TYR B N 1
ATOM 2058 C CA . TYR B 1 118 ? -6.902 7.977 10.641 1 96.81 118 TYR B CA 1
ATOM 2059 C C . TYR B 1 118 ? -8.422 8.023 10.703 1 96.81 118 TYR B C 1
ATOM 2061 O O . TYR B 1 118 ? -9.094 7.914 9.672 1 96.81 118 TYR B O 1
ATOM 2069 N N . GLY B 1 119 ? -8.977 8.188 11.828 1 96.31 119 GLY B N 1
ATOM 2070 C CA . GLY B 1 119 ? -10.414 8.312 12.016 1 96.31 119 GLY B CA 1
ATOM 2071 C C . GLY B 1 119 ? -10.82 8.414 13.469 1 96.31 119 GLY B C 1
ATOM 2072 O O . GLY B 1 119 ? -9.969 8.445 14.359 1 96.31 119 GLY B O 1
ATOM 2073 N N . ALA B 1 120 ? -12.117 8.414 13.672 1 95.44 120 ALA B N 1
ATOM 2074 C CA . ALA B 1 120 ? -12.641 8.586 15.023 1 95.44 120 ALA B CA 1
ATOM 2075 C C . ALA B 1 120 ? -12.312 7.379 15.898 1 95.44 120 ALA B C 1
ATOM 2077 O O . ALA B 1 120 ? -12.227 7.5 17.125 1 95.44 120 ALA B O 1
ATOM 2078 N N . GLN B 1 121 ? -12.047 6.262 15.25 1 92.88 121 GLN B N 1
ATOM 2079 C CA . GLN B 1 121 ? -11.789 5.035 16 1 92.88 121 GLN B CA 1
ATOM 2080 C C . GLN B 1 121 ? -10.289 4.793 16.172 1 92.88 121 GLN B C 1
ATOM 2082 O O . GLN B 1 121 ? -9.875 3.803 16.766 1 92.88 121 GLN B O 1
ATOM 2087 N N . GLY B 1 122 ? -9.547 5.625 15.555 1 92.5 122 GLY B N 1
ATOM 2088 C CA . GLY B 1 122 ? -8.109 5.48 15.727 1 92.5 122 GLY B CA 1
ATOM 2089 C C . GLY B 1 122 ? -7.414 4.961 14.484 1 92.5 122 GLY B C 1
ATOM 2090 O O . GLY B 1 122 ? -7.875 5.195 13.359 1 92.5 122 GLY B O 1
ATOM 2091 N N . GLY B 1 123 ? -6.223 4.34 14.672 1 92.69 123 GLY B N 1
ATOM 2092 C CA . GLY B 1 123 ? -5.246 3.904 13.688 1 92.69 123 GLY B CA 1
ATOM 2093 C C . GLY B 1 123 ? -3.848 4.422 13.961 1 92.69 123 GLY B C 1
ATOM 2094 O O . GLY B 1 123 ? -3.287 4.176 15.031 1 92.69 123 GLY B O 1
ATOM 2095 N N . ALA B 1 124 ? -3.387 5.055 12.945 1 94.12 124 ALA B N 1
ATOM 2096 C CA . ALA B 1 124 ? -2.139 5.758 13.234 1 94.12 124 ALA B CA 1
ATOM 2097 C C . ALA B 1 124 ? -2.35 6.84 14.289 1 94.12 124 ALA B C 1
ATOM 2099 O O . ALA B 1 124 ? -1.461 7.109 15.102 1 94.12 124 ALA B O 1
ATOM 2100 N N . ASP B 1 125 ? -3.502 7.461 14.203 1 95.31 125 ASP B N 1
ATOM 2101 C CA . ASP B 1 125 ? -3.967 8.391 15.234 1 95.31 125 ASP B CA 1
ATOM 2102 C C . ASP B 1 125 ? -5.477 8.602 15.141 1 95.31 125 ASP B C 1
ATOM 2104 O O . ASP B 1 125 ? -6.078 8.367 14.086 1 95.31 125 ASP B O 1
ATOM 2108 N N . ARG B 1 126 ? -5.973 8.992 16.266 1 96.56 126 ARG B N 1
ATOM 2109 C CA . ARG B 1 126 ? -7.398 9.305 16.297 1 96.56 126 ARG B CA 1
ATOM 2110 C C . ARG B 1 126 ? -7.66 10.719 15.789 1 96.56 126 ARG B C 1
ATOM 2112 O O . ARG B 1 126 ? -7.055 11.68 16.266 1 96.56 126 ARG B O 1
ATOM 2119 N N . VAL B 1 127 ? -8.484 10.891 14.836 1 97.25 127 VAL B N 1
ATOM 2120 C CA . VAL B 1 127 ? -8.938 12.164 14.289 1 97.25 127 VAL B CA 1
ATOM 2121 C C . VAL B 1 127 ? -10.461 12.18 14.195 1 97.25 127 VAL B C 1
ATOM 2123 O O . VAL B 1 127 ? -11.031 11.695 13.211 1 97.25 127 VAL B O 1
ATOM 2126 N N . ASP B 1 128 ? -11.102 12.758 15.102 1 95.94 128 ASP B N 1
ATOM 2127 C CA . ASP B 1 128 ? -12.555 12.711 15.258 1 95.94 128 ASP B CA 1
ATOM 2128 C C . ASP B 1 128 ? -13.258 13.32 14.047 1 95.94 128 ASP B C 1
ATOM 2130 O O . ASP B 1 128 ? -14.32 12.844 13.641 1 95.94 128 ASP B O 1
ATOM 2134 N N . GLU B 1 129 ? -12.711 14.328 13.461 1 94.81 129 GLU B N 1
ATOM 2135 C CA . GLU B 1 129 ? -13.312 15.07 12.359 1 94.81 129 GLU B CA 1
ATOM 2136 C C . GLU B 1 129 ? -13.531 14.18 11.141 1 94.81 129 GLU B C 1
ATOM 2138 O O . GLU B 1 129 ? -14.398 14.445 10.312 1 94.81 129 GLU B O 1
ATOM 2143 N N . LEU B 1 130 ? -12.789 13.133 11.047 1 95.88 130 LEU B N 1
ATOM 2144 C CA . LEU B 1 130 ? -12.867 12.266 9.875 1 95.88 130 LEU B CA 1
ATOM 2145 C C . LEU B 1 130 ? -13.977 11.227 10.047 1 95.88 130 LEU B C 1
ATOM 2147 O O . LEU B 1 130 ? -14.359 10.562 9.078 1 95.88 130 LEU B O 1
ATOM 2151 N N . GLY B 1 131 ? -14.438 11.094 11.273 1 93.19 131 GLY B N 1
ATOM 2152 C CA . GLY B 1 131 ? -15.5 10.141 11.531 1 93.19 131 GLY B CA 1
ATOM 2153 C C . GLY B 1 131 ? -15.078 8.703 11.305 1 93.19 131 GLY B C 1
ATOM 2154 O O . GLY B 1 131 ? -13.898 8.367 11.43 1 93.19 131 GLY B O 1
ATOM 2155 N N . THR B 1 132 ? -16.078 7.895 11.227 1 89.94 132 THR B N 1
ATOM 2156 C CA . THR B 1 132 ? -15.945 6.492 10.852 1 89.94 132 THR B CA 1
ATOM 2157 C C . THR B 1 132 ? -16.516 6.242 9.461 1 89.94 132 THR B C 1
ATOM 2159 O O . THR B 1 132 ? -17.625 6.656 9.156 1 89.94 132 THR B O 1
ATOM 2162 N N . PRO B 1 133 ? -15.75 5.57 8.594 1 88.62 133 PRO B N 1
ATOM 2163 C CA . PRO B 1 133 ? -14.602 4.688 8.828 1 88.62 133 PRO B CA 1
ATOM 2164 C C . PRO B 1 133 ? -13.273 5.438 8.852 1 88.62 133 PRO B C 1
ATOM 2166 O O . PRO B 1 133 ? -12.242 4.867 9.219 1 88.62 133 PRO B O 1
ATOM 2169 N N . GLY B 1 134 ? -13.258 6.785 8.438 1 94.25 134 GLY B N 1
ATOM 2170 C CA . GLY B 1 134 ? -12.016 7.539 8.328 1 94.25 134 GLY B CA 1
ATOM 2171 C C . GLY B 1 134 ? -11.312 7.332 7.008 1 94.25 134 GLY B C 1
ATOM 2172 O O . GLY B 1 134 ? -11.945 7.02 5.996 1 94.25 134 GLY B O 1
ATOM 2173 N N . VAL B 1 135 ? -10.008 7.656 7.02 1 96.94 135 VAL B N 1
ATOM 2174 C CA . VAL B 1 135 ? -9.234 7.531 5.785 1 96.94 135 VAL B CA 1
ATOM 2175 C C . VAL B 1 135 ? -8.086 6.543 5.996 1 96.94 135 VAL B C 1
ATOM 2177 O O . VAL B 1 135 ? -7.66 6.309 7.129 1 96.94 135 VAL B O 1
ATOM 2180 N N . LEU B 1 136 ? -7.715 5.945 4.996 1 96.88 136 LEU B N 1
ATOM 2181 C CA . LEU B 1 136 ? -6.504 5.133 4.949 1 96.88 136 LEU B CA 1
ATOM 2182 C C . LEU B 1 136 ? -5.523 5.676 3.912 1 96.88 136 LEU B C 1
ATOM 2184 O O . LEU B 1 136 ? -5.895 5.895 2.756 1 96.88 136 LEU B O 1
ATOM 2188 N N . LEU B 1 137 ? -4.34 5.992 4.305 1 97.38 137 LEU B N 1
ATOM 2189 C CA . LEU B 1 137 ? -3.242 6.348 3.41 1 97.38 137 LEU B CA 1
ATOM 2190 C C . LEU B 1 137 ? -2.34 5.145 3.152 1 97.38 137 LEU B C 1
ATOM 2192 O O . LEU B 1 137 ? -1.831 4.531 4.094 1 97.38 137 LEU B O 1
ATOM 2196 N N . THR B 1 138 ? -2.215 4.762 1.965 1 95.62 138 THR B N 1
ATOM 2197 C CA . THR B 1 138 ? -1.197 3.803 1.551 1 95.62 138 THR B CA 1
ATOM 2198 C C . THR B 1 138 ? 0.018 4.52 0.968 1 95.62 138 THR B C 1
ATOM 2200 O O . THR B 1 138 ? -0.084 5.188 -0.063 1 95.62 138 THR B O 1
ATOM 2203 N N . LEU B 1 139 ? 1.099 4.367 1.658 1 95.12 139 LEU B N 1
ATOM 2204 C CA . LEU B 1 139 ? 2.342 5.008 1.242 1 95.12 139 LEU B CA 1
ATOM 2205 C C . LEU B 1 139 ? 3.256 4.016 0.536 1 95.12 139 LEU B C 1
ATOM 2207 O O . LEU B 1 139 ? 3.562 2.951 1.08 1 95.12 139 LEU B O 1
ATOM 2211 N N . LEU B 1 140 ? 3.66 4.398 -0.639 1 92.88 140 LEU B N 1
ATOM 2212 C CA . LEU B 1 140 ? 4.547 3.553 -1.429 1 92.88 140 LEU B CA 1
ATOM 2213 C C . LEU B 1 140 ? 5.734 4.348 -1.959 1 92.88 140 LEU B C 1
ATOM 2215 O O . LEU B 1 140 ? 5.551 5.395 -2.59 1 92.88 140 LEU B O 1
ATOM 2219 N N . LYS B 1 141 ? 6.875 3.834 -1.701 1 90.94 141 LYS B N 1
ATOM 2220 C CA . LYS B 1 141 ? 8.102 4.387 -2.268 1 90.94 141 LYS B CA 1
ATOM 2221 C C . LYS B 1 141 ? 8.977 3.289 -2.859 1 90.94 141 LYS B C 1
ATOM 2223 O O . LYS B 1 141 ? 9.922 2.82 -2.213 1 90.94 141 LYS B O 1
ATOM 2228 N N . PRO B 1 142 ? 8.625 2.916 -4.023 1 88.19 142 PRO B N 1
ATOM 2229 C CA . PRO B 1 142 ? 9.289 1.759 -4.633 1 88.19 142 PRO B CA 1
ATOM 2230 C C . PRO B 1 142 ? 10.789 1.964 -4.812 1 88.19 142 PRO B C 1
ATOM 2232 O O . PRO B 1 142 ? 11.25 3.102 -4.926 1 88.19 142 PRO B O 1
ATOM 2235 N N . VAL B 1 143 ? 11.477 0.842 -4.836 1 83.25 143 VAL B N 1
ATOM 2236 C CA . VAL B 1 143 ? 12.922 0.823 -5.035 1 83.25 143 VAL B CA 1
ATOM 2237 C C . VAL B 1 143 ? 13.242 0.375 -6.461 1 83.25 143 VAL B C 1
ATOM 2239 O O . VAL 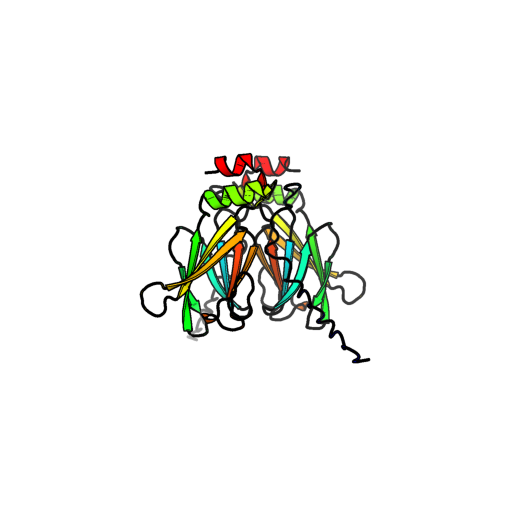B 1 143 ? 12.609 -0.544 -6.984 1 83.25 143 VAL B O 1
ATOM 2242 N N . CYS B 1 144 ? 14.188 1.068 -7.062 1 80.56 144 CYS B N 1
ATOM 2243 C CA . CYS B 1 144 ? 14.695 0.677 -8.375 1 80.56 144 CYS B CA 1
ATOM 2244 C C . CYS B 1 144 ? 16.188 0.356 -8.312 1 80.56 144 CYS B C 1
ATOM 2246 O O . CYS B 1 144 ? 16.906 0.914 -7.484 1 80.56 144 CYS B O 1
ATOM 2248 N N . SER B 1 145 ? 16.5 -0.703 -8.938 1 74.88 145 SER B N 1
ATOM 2249 C CA . SER B 1 145 ? 17.922 -1.014 -9.086 1 74.88 145 SER B CA 1
ATOM 2250 C C . SER B 1 145 ? 18.391 -0.796 -10.516 1 74.88 145 SER B C 1
ATOM 2252 O O . SER B 1 145 ? 17.609 -0.918 -11.461 1 74.88 145 SER B O 1
ATOM 2254 N N . GLN B 1 146 ? 19.578 -0.277 -10.523 1 65.81 146 GLN B N 1
ATOM 2255 C CA . GLN B 1 146 ? 20.172 -0.102 -11.852 1 65.81 146 GLN B CA 1
ATOM 2256 C C . GLN B 1 146 ? 20.469 -1.449 -12.5 1 65.81 146 GLN B C 1
ATOM 2258 O O . GLN B 1 146 ? 20.703 -2.439 -11.805 1 65.81 146 GLN B O 1
ATOM 2263 N N . GLN B 1 147 ? 20.172 -1.613 -13.875 1 60.41 147 GLN B N 1
ATOM 2264 C CA . GLN B 1 147 ? 20.406 -2.779 -14.719 1 60.41 147 GLN B CA 1
ATOM 2265 C C . GLN B 1 147 ? 21.516 -3.656 -14.156 1 60.41 147 GLN B C 1
ATOM 2267 O O . GLN B 1 147 ? 21.359 -4.875 -14.062 1 60.41 147 GLN B O 1
ATOM 2272 N N . GLY B 1 148 ? 22.641 -3.301 -14.094 1 51.19 148 GLY B N 1
ATOM 2273 C CA . GLY B 1 148 ? 23.797 -4.105 -13.734 1 51.19 148 GLY B CA 1
ATOM 2274 C C . GLY B 1 148 ? 23.75 -4.621 -12.312 1 51.19 148 GLY B C 1
ATOM 2275 O O . GLY B 1 148 ? 24.469 -5.559 -11.961 1 51.19 148 GLY B O 1
ATOM 2276 N N . ALA B 1 149 ? 23.109 -4.012 -11.555 1 47.34 149 ALA B N 1
ATOM 2277 C CA . ALA B 1 149 ? 23.125 -4.387 -10.141 1 47.34 149 ALA B CA 1
ATOM 2278 C C . ALA B 1 149 ? 22.078 -5.445 -9.836 1 47.34 149 ALA B C 1
ATOM 2280 O O . ALA B 1 149 ? 22.031 -5.988 -8.727 1 47.34 149 ALA B O 1
ATOM 2281 N N . VAL B 1 150 ? 21.016 -5.477 -10.477 1 45.38 150 VAL B N 1
ATOM 2282 C CA . VAL B 1 150 ? 19.953 -6.449 -10.203 1 45.38 150 VAL B CA 1
ATOM 2283 C C . VAL B 1 150 ? 20.562 -7.852 -10.141 1 45.38 150 VAL B C 1
ATOM 2285 O O . VAL B 1 150 ? 20.141 -8.68 -9.32 1 45.38 150 VAL B O 1
ATOM 2288 N N . ALA B 1 151 ? 21.531 -8.133 -10.992 1 42.5 151 ALA B N 1
ATOM 2289 C CA . ALA B 1 151 ? 22.188 -9.438 -10.969 1 42.5 151 ALA B CA 1
ATOM 2290 C C . ALA B 1 151 ? 22.922 -9.664 -9.648 1 42.5 151 ALA B C 1
ATOM 2292 O O . ALA B 1 151 ? 22.984 -10.789 -9.148 1 42.5 151 ALA B O 1
ATOM 2293 N N . SER B 1 152 ? 23.516 -8.586 -9.219 1 37.91 152 SER B N 1
ATOM 2294 C CA . SER B 1 152 ? 24.391 -8.844 -8.086 1 37.91 152 SER B CA 1
ATOM 2295 C C . SER B 1 152 ? 23.594 -8.977 -6.789 1 37.91 152 SER B C 1
ATOM 2297 O O . SER B 1 152 ? 24.141 -9.352 -5.754 1 37.91 152 SER B O 1
ATOM 2299 N N . ALA B 1 153 ? 22.609 -8.469 -6.734 1 36.06 153 ALA B N 1
ATOM 2300 C CA . ALA B 1 153 ? 21.906 -8.555 -5.465 1 36.06 153 ALA B CA 1
ATOM 2301 C C . ALA B 1 153 ? 21.328 -9.953 -5.242 1 36.06 153 ALA B C 1
ATOM 2303 O O . ALA B 1 153 ? 20.625 -10.195 -4.262 1 36.06 153 ALA B O 1
ATOM 2304 N N . ARG B 1 154 ? 21.516 -10.93 -6.156 1 33 154 ARG B N 1
ATOM 2305 C CA . ARG B 1 154 ? 21.328 -12.352 -5.914 1 33 154 ARG B CA 1
ATOM 2306 C C . ARG B 1 154 ? 22.578 -12.977 -5.312 1 33 154 ARG B C 1
ATOM 2308 O O . ARG B 1 154 ? 23.703 -12.625 -5.695 1 33 154 ARG B O 1
#

pLDDT: mean 80.43, std 23.68, range [24.44, 98.5]

Solvent-accessible surface area (backbone atoms only — not comparable to full-atom values): 17014 Å² total; per-residue (Å²): 134,83,78,75,78,77,78,77,75,77,77,74,73,70,72,62,73,84,68,55,61,48,19,40,36,84,78,37,48,67,50,46,33,40,38,36,24,45,75,46,36,82,72,53,68,50,68,65,82,52,77,55,69,46,78,44,71,42,96,88,64,50,34,36,26,41,28,56,36,75,55,56,69,68,55,51,52,55,43,39,74,74,25,61,17,31,47,48,56,29,27,43,35,36,25,41,41,76,76,78,58,73,40,82,70,51,71,49,75,42,38,41,22,26,65,44,31,34,3,51,87,27,70,74,41,67,35,62,91,56,30,82,78,18,39,38,36,41,32,27,46,17,54,40,35,49,48,80,47,59,66,63,78,102,134,84,80,76,78,76,77,78,76,76,76,74,73,72,72,63,71,90,63,65,57,48,19,40,38,84,78,36,47,68,49,47,32,39,38,37,24,44,74,47,36,82,72,52,68,49,65,65,82,53,78,54,70,46,76,44,72,44,98,88,65,49,34,35,25,41,27,55,36,76,56,57,69,68,55,53,52,54,42,38,75,74,26,63,18,31,46,46,56,30,28,42,34,38,27,41,40,75,76,78,58,75,39,81,71,52,71,49,76,43,40,41,23,24,67,45,31,36,4,50,88,29,69,74,42,66,34,62,91,56,29,82,80,18,38,37,38,40,31,27,47,19,52,40,34,49,50,78,48,61,66,61,76,103

Secondary structure (DSSP, 8-state):
-------------------S--S-TTT-----EEEEEETTEEEEEEE--SSPPEEEE-TTS-EEEEEEEPPPHHHHHHHHHH-SEEEPEEEEEEEE-TTSSPEEEEEEEEESSEEEEEETT-SSEE-GGGTTT-EEEEEE---EEEHHHHTTT-/----------------------S-TTT-----EEEEEETTEEEEEEE--SSPPEEEE-TTS-EEEEEEEPPPHHHHHHHHHH-SEEEPEEEEEEEE-TTSSPEEEEEEEEESSEEEEEETT-SSEE-GGGTTT-EEEEEE---EEEHHHHTTT-

Organism: NCBI:txid634155

Foldseek 3Di:
DPPPPPPPPPPPPPPPPPPDDAQDPVPQDWWKKKWKDDPPHTQDIDTCDDQDWDWGQDPVRWIKTKGKAQDDPVVVVVQVVVDVDHAAKIKIWMFGCPPPDTHTQDIAMDHLADKAFEECVAGSGYGDVQHPPGMIMGIDTHGDDDPVCVVVVD/DPPPPPPPPPPPPPPPPPPDPAQDPVPQDWWKKKWKDDPPHTQDIDTCDDQDWDWGQDPVRWIKTKGKAQDDPVVVVVQVVVDVDHAAKIKIWMFGCPPPDTHTQDIAMDHLADKAFEECVAGSGYGDVQHPPGMIMGIDTHGDDDPVCVVVVD

Radius of gyration: 22.38 Å; Cα contacts (8 Å, |Δi|>4): 675; chains: 2; bounding box: 54×58×109 Å

Nearest PDB structures (foldseek):
  8jgx-assembly1_B  TM=6.210E-01  e=1.835E+00  Acinetobacter baumannii 15827
  7w6m-assembly1_A  TM=2.975E-01  e=8.362E-01  Porcine epidemic diarrhea virus
  8rk3-assembly1_g  TM=2.219E-01  e=7.066E-01  Pseudomonas phage JBD30
  7y6t-assembly1_A  TM=2.678E-01  e=1.550E+00  Porcine epidemic diarrhea virus
  8jgx-assembly1_B  TM=6.201E-01  e=1.832E+00  Acinetobacter baumannii 15827